Protein AF-A0A349YQ01-F1 (afdb_monomer_lite)

Secondary structure (DSSP, 8-state):
---EEEEEEEE--S-SEEE--EEEEEEEEEEE--SSTT-EEEEEEEEEEEGGG--PPTT--EEEEEEEEPPSS--EEEEEEEE--SS---SS---EEEEEEEEEPPSS-----EEEEE----TT--S------EEEEESGGGBGGG-SSPPTT-EEEESSTT--EEEEE-TTS-EEEE--EE-------------TT-EEEEEEEE--SSS---EEEEEEPPPHHHHH-EEEEEETTEEEEEEES----GGG-EEEEEEEP-GGGGSSSSSEEEEEEE--TT-EEEETTEEEE--TTSEEEEEEEEES-EEE---TT-TTTS--EEEEEEEE--

Structure (mmCIF, N/CA/C/O backbone):
data_AF-A0A349YQ01-F1
#
_entry.id   AF-A0A349YQ01-F1
#
loop_
_atom_site.group_PDB
_atom_site.id
_atom_site.type_symbol
_atom_site.label_atom_id
_atom_site.label_alt_id
_atom_site.label_comp_id
_atom_site.label_asym_id
_atom_site.label_entity_id
_atom_site.label_seq_id
_atom_site.pdbx_PDB_ins_code
_atom_site.Cartn_x
_atom_site.Cartn_y
_atom_site.Cartn_z
_atom_site.occupancy
_atom_site.B_iso_or_equiv
_atom_site.auth_seq_id
_atom_site.auth_comp_id
_atom_site.auth_asym_id
_atom_site.auth_atom_id
_atom_site.pdbx_PDB_model_num
ATOM 1 N N . MET A 1 1 ? -14.474 16.313 38.467 1.00 55.75 1 MET A N 1
ATOM 2 C CA . MET A 1 1 ? -15.515 15.547 37.752 1.00 55.75 1 MET A CA 1
ATOM 3 C C . MET A 1 1 ? -15.029 14.111 37.696 1.00 55.75 1 MET A C 1
ATOM 5 O O . MET A 1 1 ? -13.831 13.928 37.514 1.00 55.75 1 MET A O 1
ATOM 9 N N . ALA A 1 2 ? -15.877 13.128 37.995 1.00 54.22 2 ALA A N 1
ATOM 10 C CA . ALA A 1 2 ? -15.471 11.726 37.945 1.00 54.22 2 ALA A CA 1
ATOM 11 C C . ALA A 1 2 ? -15.531 11.262 36.486 1.00 54.22 2 ALA A C 1
ATOM 13 O O . ALA A 1 2 ? -16.573 11.381 35.856 1.00 54.22 2 ALA A O 1
ATOM 14 N N . THR A 1 3 ? -14.422 10.777 35.939 1.00 68.44 3 THR A N 1
ATOM 15 C CA . THR A 1 3 ? -14.406 10.100 34.641 1.00 68.44 3 THR A CA 1
ATOM 16 C C . THR A 1 3 ? -14.857 8.659 34.844 1.00 68.44 3 THR A C 1
ATOM 18 O O . THR A 1 3 ? -14.302 7.941 35.679 1.00 68.44 3 THR A O 1
ATOM 21 N N . SER A 1 4 ? -15.884 8.231 34.107 1.00 81.12 4 SER A N 1
ATOM 22 C CA . SER A 1 4 ? -16.318 6.833 34.094 1.00 81.12 4 SER A CA 1
ATOM 23 C C . SER A 1 4 ? -15.910 6.170 32.779 1.00 81.12 4 SER A C 1
ATOM 25 O O . SER A 1 4 ? -16.111 6.727 31.699 1.00 81.12 4 SER A O 1
ATOM 27 N N . HIS A 1 5 ? -15.321 4.976 32.868 1.00 84.31 5 HIS A N 1
ATOM 28 C CA . HIS A 1 5 ? -15.009 4.159 31.697 1.00 84.31 5 HIS A CA 1
ATOM 29 C C . HIS A 1 5 ? -16.201 3.261 31.374 1.00 84.31 5 HIS A C 1
ATOM 31 O O . HIS A 1 5 ? -16.735 2.572 32.249 1.00 84.31 5 HIS A O 1
ATOM 37 N N . GLN A 1 6 ? -16.626 3.272 30.115 1.00 89.50 6 GLN A N 1
ATOM 38 C CA . GLN A 1 6 ? -17.699 2.421 29.617 1.00 89.50 6 GLN A CA 1
ATOM 39 C C . GLN A 1 6 ? -17.173 1.460 28.558 1.00 89.50 6 GLN A C 1
ATOM 41 O O . GLN A 1 6 ? -16.287 1.801 27.781 1.00 89.50 6 GLN A O 1
ATOM 46 N N . ILE A 1 7 ? -17.768 0.268 28.514 1.00 91.38 7 ILE A N 1
ATOM 47 C CA . ILE A 1 7 ? -17.457 -0.758 27.519 1.00 91.38 7 ILE A CA 1
ATOM 48 C C . ILE A 1 7 ? -18.544 -0.754 26.441 1.00 91.38 7 ILE A C 1
ATOM 50 O O . ILE A 1 7 ? -19.747 -0.681 26.724 1.00 91.38 7 ILE A O 1
ATOM 54 N N . GLY A 1 8 ? -18.118 -0.849 25.189 1.00 91.50 8 GLY A N 1
ATOM 55 C CA . GLY A 1 8 ? -18.962 -1.076 24.031 1.00 91.50 8 GLY A CA 1
ATOM 56 C C . GLY A 1 8 ? -18.481 -2.269 23.213 1.00 91.50 8 GLY A C 1
ATOM 57 O O . GLY A 1 8 ? -17.371 -2.765 23.385 1.00 91.50 8 GLY A O 1
ATOM 58 N N . GLN A 1 9 ? -19.348 -2.725 22.311 1.00 92.88 9 GLN A N 1
ATOM 59 C CA . GLN A 1 9 ? -19.011 -3.749 21.335 1.00 92.88 9 GLN A CA 1
ATOM 60 C C . GLN A 1 9 ? -19.542 -3.334 19.965 1.00 92.88 9 GLN A C 1
ATOM 62 O O . GLN A 1 9 ? -20.721 -3.001 19.819 1.00 92.88 9 GLN A O 1
ATOM 67 N N . TYR A 1 10 ? -18.679 -3.395 18.958 1.00 90.75 10 TYR A N 1
ATOM 68 C CA . TYR A 1 10 ? -19.032 -3.288 17.551 1.00 90.75 10 TYR A CA 1
ATOM 69 C C . TYR A 1 10 ? -18.960 -4.674 16.911 1.00 90.75 10 TYR A C 1
ATOM 71 O O . TYR A 1 10 ? -18.005 -5.424 17.112 1.00 90.75 10 TYR A O 1
ATOM 79 N N . ARG A 1 11 ? -19.974 -5.024 16.120 1.00 88.38 11 ARG A N 1
ATOM 80 C CA . ARG A 1 11 ? -19.995 -6.263 15.334 1.00 88.38 11 ARG A CA 1
ATOM 81 C C . ARG A 1 11 ? -20.092 -5.903 13.868 1.00 88.38 11 ARG A C 1
ATOM 83 O O . ARG A 1 11 ? -20.982 -5.131 13.507 1.00 88.38 11 ARG A O 1
ATOM 90 N N . PHE A 1 12 ? -19.225 -6.490 13.048 1.00 85.38 12 PHE A N 1
ATOM 91 C CA . PHE A 1 12 ? -19.275 -6.314 11.604 1.00 85.38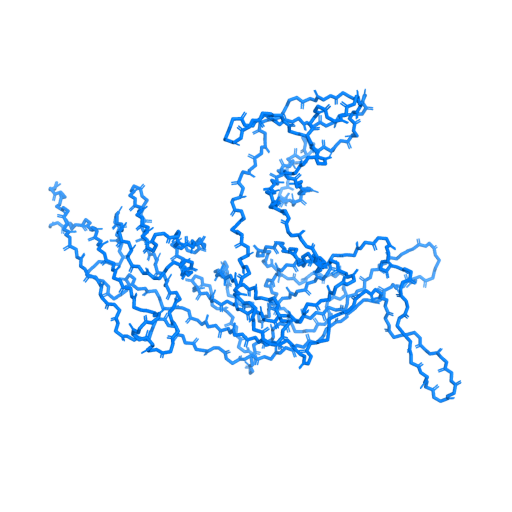 12 PHE A CA 1
ATOM 92 C C . PHE A 1 12 ? -20.666 -6.654 11.057 1.00 85.38 12 PHE A C 1
ATOM 94 O O . PHE A 1 12 ? -21.265 -7.672 11.414 1.00 85.38 12 PHE A O 1
ATOM 101 N N . ARG A 1 13 ? -21.183 -5.782 10.188 1.00 74.50 13 ARG A N 1
ATOM 102 C CA . ARG A 1 13 ? -22.447 -5.997 9.476 1.00 74.50 13 ARG A CA 1
ATOM 103 C C . ARG A 1 13 ? -22.223 -5.914 7.974 1.00 74.50 13 ARG A C 1
ATOM 105 O O . ARG A 1 13 ? -22.425 -6.916 7.308 1.00 74.50 13 ARG A O 1
ATOM 112 N N . ASN A 1 14 ? -21.803 -4.765 7.456 1.00 74.75 14 ASN A N 1
ATOM 113 C CA . ASN A 1 14 ? -21.411 -4.536 6.063 1.00 74.75 14 ASN A CA 1
ATOM 114 C C . ASN A 1 14 ? -20.810 -3.124 5.917 1.00 74.75 14 ASN A C 1
ATOM 116 O O . ASN A 1 14 ? -20.875 -2.321 6.846 1.00 74.75 14 ASN A O 1
ATOM 120 N N . GLY A 1 15 ? -20.241 -2.817 4.746 1.00 77.12 15 GLY A N 1
ATOM 121 C CA . GLY A 1 15 ? -19.886 -1.440 4.378 1.00 77.12 15 GLY A CA 1
ATOM 122 C C . GLY A 1 15 ? -18.659 -0.864 5.088 1.00 77.12 15 GLY A C 1
ATOM 123 O O . GLY A 1 15 ? -18.600 0.340 5.296 1.00 77.12 15 GLY A O 1
ATOM 124 N N . CYS A 1 16 ? -17.683 -1.696 5.463 1.00 83.62 16 CYS A N 1
ATOM 125 C CA . CYS A 1 16 ? -16.413 -1.226 6.033 1.00 83.62 16 CYS A CA 1
ATOM 126 C C . CYS A 1 16 ? -15.414 -0.737 4.969 1.00 83.62 16 CYS A C 1
ATOM 128 O O . CYS A 1 16 ? -14.428 -0.086 5.306 1.00 83.62 16 CYS A O 1
ATOM 130 N N . ALA A 1 17 ? -15.672 -1.032 3.693 1.00 89.06 17 ALA A N 1
ATOM 131 C CA . ALA A 1 17 ? -14.858 -0.629 2.559 1.00 89.06 17 ALA A CA 1
ATOM 132 C C . ALA A 1 17 ? -15.753 -0.303 1.356 1.00 89.06 17 ALA A C 1
ATOM 134 O O . ALA A 1 17 ? -16.798 -0.928 1.158 1.00 89.06 17 ALA A O 1
ATOM 135 N N . LYS A 1 18 ? -15.334 0.674 0.556 1.00 90.69 18 LYS A N 1
ATOM 136 C CA . LYS A 1 18 ? -15.983 1.076 -0.690 1.00 90.69 18 LYS A CA 1
ATOM 137 C C . LYS A 1 18 ? -14.960 1.050 -1.814 1.00 90.69 18 LYS A C 1
ATOM 139 O O . LYS A 1 18 ? -13.918 1.689 -1.697 1.00 90.69 18 LYS A O 1
ATOM 144 N N . ASP A 1 19 ? -15.271 0.362 -2.906 1.00 91.75 19 ASP A N 1
ATOM 145 C CA . ASP A 1 19 ? -14.383 0.327 -4.064 1.00 91.75 19 ASP A CA 1
ATOM 146 C C . ASP A 1 19 ? -14.180 1.720 -4.661 1.00 91.75 19 ASP A C 1
ATOM 148 O O . ASP A 1 19 ? -15.109 2.523 -4.813 1.00 91.75 19 ASP A O 1
ATOM 152 N N . VAL A 1 20 ? -12.928 1.994 -5.006 1.00 94.00 20 VAL A N 1
ATOM 153 C CA . VAL A 1 20 ? -12.498 3.225 -5.653 1.00 94.00 20 VAL A CA 1
ATOM 154 C C . VAL A 1 20 ? -12.221 2.905 -7.111 1.00 94.00 20 VAL A C 1
ATOM 156 O O . VAL A 1 20 ? -11.373 2.071 -7.424 1.00 94.00 20 VAL A O 1
ATOM 159 N N . ASN A 1 21 ? -12.912 3.590 -8.020 1.00 94.88 21 ASN A N 1
ATOM 160 C CA . ASN A 1 21 ? -12.679 3.427 -9.452 1.00 94.88 21 ASN A CA 1
ATOM 161 C C . ASN A 1 21 ? -11.277 3.917 -9.822 1.00 94.88 21 ASN A C 1
ATOM 163 O O . ASN A 1 21 ? -10.923 5.076 -9.584 1.00 94.88 21 ASN A O 1
ATOM 167 N N . HIS A 1 22 ? -10.498 3.037 -10.439 1.00 94.81 22 HIS A N 1
ATOM 168 C CA . HIS A 1 22 ? -9.111 3.297 -10.788 1.00 94.81 22 HIS A CA 1
ATOM 169 C C . HIS A 1 22 ? -8.707 2.561 -12.067 1.00 94.81 22 HIS A C 1
ATOM 171 O O . HIS A 1 22 ? -9.431 1.704 -12.570 1.00 94.81 22 HIS A O 1
ATOM 177 N N . SER A 1 23 ? -7.540 2.916 -12.594 1.00 94.00 23 SER A N 1
ATOM 178 C CA . SER A 1 23 ? -6.901 2.236 -13.720 1.00 94.00 23 SER A CA 1
ATOM 179 C C . SER A 1 23 ? -5.407 2.092 -13.469 1.00 94.00 23 SER A C 1
ATOM 181 O O . SER A 1 23 ? -4.796 2.942 -12.820 1.00 94.00 23 SER A O 1
ATOM 183 N N . LEU A 1 24 ? -4.820 1.016 -13.984 1.00 93.31 24 LEU A N 1
ATOM 184 C CA . LEU A 1 24 ? -3.378 0.822 -13.985 1.00 93.31 24 LEU A CA 1
ATOM 185 C C . LEU A 1 24 ? -2.806 1.416 -15.273 1.00 93.31 24 LEU A C 1
ATOM 187 O O . LEU A 1 24 ? -3.307 1.137 -16.361 1.00 93.31 24 LEU A O 1
ATOM 191 N N . THR A 1 25 ? -1.781 2.256 -15.159 1.00 91.31 25 THR A N 1
ATOM 192 C CA . THR A 1 25 ? -1.143 2.896 -16.318 1.00 91.31 25 THR A CA 1
ATOM 193 C C . THR A 1 25 ? 0.368 2.852 -16.189 1.00 91.31 25 THR A C 1
ATOM 195 O O . THR A 1 25 ? 0.903 2.963 -15.085 1.00 91.31 25 THR A O 1
ATOM 198 N N . GLU A 1 26 ? 1.053 2.726 -17.319 1.00 89.06 26 GLU A N 1
ATOM 199 C CA . GLU A 1 26 ? 2.497 2.918 -17.385 1.00 89.06 26 GLU A CA 1
ATOM 200 C C . GLU A 1 26 ? 2.841 4.408 -17.428 1.00 89.06 26 GLU A C 1
ATOM 202 O O . GLU A 1 26 ? 2.080 5.254 -17.915 1.00 89.06 26 GLU A O 1
ATOM 207 N N . TYR A 1 27 ? 4.020 4.740 -16.923 1.00 86.38 27 TYR A N 1
ATOM 208 C CA . TYR A 1 27 ? 4.642 6.033 -17.142 1.00 86.38 27 TYR A CA 1
ATOM 209 C C . TYR A 1 27 ? 6.149 5.859 -17.292 1.00 86.38 27 TYR A C 1
ATOM 211 O O . TYR A 1 27 ? 6.719 4.851 -16.878 1.00 86.38 27 TYR A O 1
ATOM 219 N N . LYS A 1 28 ? 6.790 6.847 -17.915 1.00 84.00 28 LYS A N 1
ATOM 220 C CA . LYS A 1 28 ? 8.237 6.846 -18.072 1.00 84.00 28 LYS A CA 1
ATOM 221 C C . LYS A 1 28 ? 8.879 7.695 -16.984 1.00 84.00 28 LYS A C 1
ATOM 223 O O . LYS A 1 28 ? 8.412 8.805 -16.718 1.00 84.00 28 LYS A O 1
ATOM 228 N N . SER A 1 29 ? 9.936 7.172 -16.380 1.00 76.88 29 SER A N 1
ATOM 229 C CA . SER A 1 29 ? 10.858 7.917 -15.530 1.00 76.88 29 SER A CA 1
ATOM 230 C C . SER A 1 29 ? 12.168 8.130 -16.284 1.00 76.88 29 SER A C 1
ATOM 232 O O . SER A 1 29 ? 12.607 7.266 -17.038 1.00 76.88 29 SER A O 1
ATOM 234 N N . GLU A 1 30 ? 12.774 9.302 -16.127 1.00 75.56 30 GLU A N 1
ATOM 235 C CA . GLU A 1 30 ? 14.038 9.642 -16.782 1.00 75.56 30 GLU A CA 1
ATOM 236 C C . GLU A 1 30 ? 15.134 9.795 -15.731 1.00 75.56 30 GLU A C 1
ATOM 238 O O . GLU A 1 30 ? 14.929 10.458 -14.711 1.00 75.56 30 GLU A O 1
ATOM 243 N N . VAL A 1 31 ? 16.294 9.200 -15.997 1.00 67.12 31 VAL A N 1
ATOM 244 C CA . VAL A 1 31 ? 17.518 9.393 -15.218 1.00 67.12 31 VAL A CA 1
ATOM 245 C C . VAL A 1 31 ? 18.540 10.081 -16.109 1.00 67.12 31 VAL A C 1
ATOM 247 O O . VAL A 1 31 ? 18.806 9.628 -17.224 1.00 67.12 31 VAL A O 1
ATOM 250 N N . ASP A 1 32 ? 19.083 11.187 -15.613 1.00 65.00 32 ASP A N 1
ATOM 251 C CA . ASP A 1 32 ? 20.197 11.882 -16.247 1.00 65.00 32 ASP A CA 1
ATOM 252 C C . ASP A 1 32 ? 21.492 11.112 -15.965 1.00 65.00 32 ASP A C 1
ATOM 254 O O . ASP A 1 32 ? 21.760 10.737 -14.820 1.00 65.00 32 ASP A O 1
ATOM 258 N N . ILE A 1 33 ? 22.257 10.834 -17.015 1.00 60.94 33 ILE A N 1
ATOM 259 C CA . ILE A 1 33 ? 23.473 10.015 -16.960 1.00 60.94 33 ILE A CA 1
ATOM 260 C C . ILE A 1 33 ? 24.721 10.787 -17.407 1.00 60.94 33 ILE A C 1
ATOM 262 O O . ILE A 1 33 ? 25.687 10.133 -17.778 1.00 60.94 33 ILE A O 1
ATOM 266 N N . GLY A 1 34 ? 24.683 12.131 -17.404 1.00 53.00 34 GLY A N 1
ATOM 267 C CA . GLY A 1 34 ? 25.701 13.062 -17.939 1.00 53.00 34 GLY A CA 1
ATOM 268 C C . GLY A 1 34 ? 27.142 12.530 -18.086 1.00 53.00 34 GLY A C 1
ATOM 269 O O . GLY A 1 34 ? 27.670 11.876 -17.194 1.00 53.00 34 GLY A O 1
ATOM 270 N N . GLU A 1 35 ? 27.816 12.774 -19.216 1.00 46.28 35 GLU A N 1
ATOM 271 C CA . GLU A 1 35 ? 28.692 13.958 -19.363 1.00 46.28 35 GLU A CA 1
ATOM 272 C C . GLU A 1 35 ? 28.698 14.642 -20.753 1.00 46.28 35 GLU A C 1
ATOM 274 O O . GLU A 1 35 ? 29.307 15.697 -20.873 1.00 46.28 35 GLU A O 1
ATOM 279 N N . ASP A 1 36 ? 27.987 14.154 -21.774 1.00 46.84 36 ASP A N 1
ATOM 280 C CA . ASP A 1 36 ? 27.854 14.858 -23.064 1.00 46.84 36 ASP A CA 1
ATOM 281 C C . ASP A 1 36 ? 26.401 14.789 -23.582 1.00 46.84 36 ASP A C 1
ATOM 283 O O . ASP A 1 36 ? 25.777 13.728 -23.625 1.00 46.84 36 ASP A O 1
ATOM 287 N N . ASP A 1 37 ? 25.863 15.947 -23.972 1.00 47.31 37 ASP A N 1
ATOM 288 C CA . ASP A 1 37 ? 24.644 16.126 -24.784 1.00 47.31 37 ASP A CA 1
ATOM 289 C C . ASP A 1 37 ? 23.271 15.740 -24.182 1.00 47.31 37 ASP A C 1
ATOM 291 O O . ASP A 1 37 ? 22.337 15.379 -24.898 1.00 47.31 37 ASP A O 1
ATOM 295 N N . GLY A 1 38 ? 23.090 15.863 -22.860 1.00 54.06 38 GLY A N 1
ATOM 296 C CA . GLY A 1 38 ? 21.760 15.719 -22.241 1.00 54.06 38 GLY A CA 1
ATOM 297 C C . GLY A 1 38 ? 21.142 14.328 -22.423 1.00 54.06 38 GLY A C 1
ATOM 298 O O . GLY A 1 38 ? 19.916 14.190 -22.456 1.00 54.06 38 GLY A O 1
ATOM 299 N N . ALA A 1 39 ? 21.988 13.304 -22.573 1.00 58.75 39 ALA A N 1
ATOM 300 C CA . ALA A 1 39 ? 21.568 11.921 -22.700 1.00 58.75 39 ALA A CA 1
ATOM 301 C C . ALA A 1 39 ? 20.801 11.484 -21.444 1.00 58.75 39 ALA A C 1
ATOM 303 O O . ALA A 1 39 ? 21.322 11.487 -20.329 1.00 58.75 39 ALA A O 1
ATOM 304 N N . LYS A 1 40 ? 19.544 11.087 -21.642 1.00 68.50 40 LYS A N 1
ATOM 305 C CA . LYS A 1 40 ? 18.683 10.554 -20.590 1.00 68.50 40 LYS A CA 1
ATOM 306 C C . LYS A 1 40 ? 18.412 9.086 -20.841 1.00 68.50 40 LYS A C 1
ATOM 308 O O . LYS A 1 40 ? 18.141 8.678 -21.970 1.00 68.50 40 LYS A O 1
ATOM 313 N N . MET A 1 41 ? 18.421 8.305 -19.771 1.00 66.88 41 MET A N 1
ATOM 314 C CA . MET A 1 41 ? 17.906 6.945 -19.802 1.00 66.88 41 MET A CA 1
ATOM 315 C C . MET A 1 41 ? 16.463 6.943 -19.335 1.00 66.88 41 MET A C 1
ATOM 317 O O . MET A 1 41 ? 16.143 7.393 -18.235 1.00 66.88 41 MET A O 1
ATOM 321 N N . THR A 1 42 ? 15.593 6.438 -20.197 1.00 79.19 42 THR A N 1
ATOM 322 C CA . THR A 1 42 ? 14.166 6.328 -19.930 1.00 79.19 42 THR A CA 1
ATOM 323 C C . THR A 1 42 ? 13.848 4.926 -19.429 1.00 79.19 42 THR A C 1
ATOM 325 O O . THR A 1 42 ? 14.192 3.943 -20.081 1.00 79.19 42 THR A O 1
ATOM 328 N N . PHE A 1 43 ? 13.156 4.827 -18.302 1.00 78.38 43 PHE A N 1
ATOM 329 C CA . PHE A 1 43 ? 12.674 3.578 -17.724 1.00 78.38 43 PHE A CA 1
ATOM 330 C C . PHE A 1 43 ? 11.149 3.571 -17.666 1.00 78.38 43 PHE A C 1
ATOM 332 O O . PHE A 1 43 ? 10.520 4.629 -17.628 1.00 78.38 43 PHE A O 1
ATOM 339 N N . THR A 1 44 ? 10.549 2.382 -17.628 1.00 82.62 44 THR A N 1
ATOM 340 C CA . THR A 1 44 ? 9.096 2.227 -17.469 1.00 82.62 44 THR A CA 1
ATOM 341 C C . THR A 1 44 ? 8.742 1.818 -16.048 1.00 82.62 44 THR A C 1
ATOM 343 O O . THR A 1 44 ? 9.268 0.844 -15.507 1.00 82.62 44 THR A O 1
ATOM 346 N N . ASP A 1 45 ? 7.821 2.573 -15.467 1.00 87.38 45 ASP A N 1
ATOM 347 C CA . ASP A 1 45 ? 7.194 2.347 -14.172 1.00 87.38 45 ASP A CA 1
ATOM 348 C C . ASP A 1 45 ? 5.676 2.302 -14.346 1.00 87.38 45 ASP A C 1
ATOM 350 O O . ASP A 1 45 ? 5.146 2.549 -15.434 1.00 87.38 45 ASP A O 1
ATOM 354 N N . PHE A 1 46 ? 4.949 2.001 -13.274 1.00 89.69 46 PHE A N 1
ATOM 355 C CA . PHE A 1 46 ? 3.494 1.959 -13.323 1.00 89.69 46 PHE A CA 1
ATOM 356 C C . PHE A 1 46 ? 2.858 2.677 -12.143 1.00 89.69 46 PHE A C 1
ATOM 358 O O . PHE A 1 46 ? 3.472 2.928 -11.107 1.00 89.69 46 PHE A O 1
ATOM 365 N N . ARG A 1 47 ? 1.595 3.044 -12.316 1.00 92.88 47 ARG A N 1
ATOM 366 C CA . ARG A 1 47 ? 0.824 3.777 -11.318 1.00 92.88 47 ARG A CA 1
ATOM 367 C C . ARG A 1 47 ? -0.642 3.399 -11.366 1.00 92.88 47 ARG A C 1
ATOM 369 O O . ARG A 1 47 ? -1.186 3.113 -12.434 1.00 92.88 47 ARG A O 1
ATOM 376 N N . ILE A 1 48 ? -1.282 3.470 -10.209 1.00 94.19 48 ILE A N 1
ATOM 377 C CA . ILE A 1 48 ? -2.735 3.436 -10.091 1.00 94.19 48 ILE A CA 1
ATOM 378 C C . ILE A 1 48 ? -3.244 4.872 -10.211 1.00 94.19 48 ILE A C 1
ATOM 380 O O . ILE A 1 48 ? -2.926 5.713 -9.372 1.00 94.19 48 ILE A O 1
ATOM 384 N N . MET A 1 49 ? -4.037 5.139 -11.244 1.00 93.12 49 MET A N 1
ATOM 385 C CA . MET A 1 49 ? -4.697 6.418 -11.496 1.00 93.12 49 MET A CA 1
ATOM 386 C C . MET A 1 49 ? -6.143 6.363 -11.022 1.00 93.12 49 MET A C 1
ATOM 388 O O . MET A 1 49 ? -6.892 5.478 -11.444 1.00 93.12 49 MET A O 1
ATOM 392 N N . LEU A 1 50 ? -6.562 7.332 -10.210 1.00 93.50 50 LEU A N 1
ATOM 393 C CA . LEU A 1 50 ? -7.974 7.496 -9.881 1.00 93.50 50 LEU A CA 1
ATOM 394 C C . LEU A 1 50 ? -8.774 7.932 -11.118 1.00 93.50 50 LEU A C 1
ATOM 396 O O . LEU A 1 50 ? -8.340 8.790 -11.892 1.00 93.50 50 LEU A O 1
ATOM 400 N N . ALA A 1 51 ? -9.956 7.345 -11.309 1.00 91.12 51 ALA A N 1
ATOM 401 C CA . ALA A 1 51 ? -10.826 7.687 -12.430 1.00 91.12 51 ALA A CA 1
ATOM 402 C C . ALA A 1 51 ? -11.408 9.107 -12.291 1.00 91.12 51 ALA A C 1
ATOM 404 O O . ALA A 1 51 ? -11.559 9.632 -11.189 1.00 91.12 51 ALA A O 1
ATOM 405 N N . ASN A 1 52 ? -11.790 9.717 -13.418 1.00 88.00 52 ASN A N 1
ATOM 406 C CA . ASN A 1 52 ? -12.534 10.985 -13.467 1.00 88.00 52 ASN A CA 1
ATOM 407 C C . ASN A 1 52 ? -11.886 12.145 -12.686 1.00 88.00 52 ASN A C 1
ATOM 409 O O . ASN A 1 52 ? -12.590 12.973 -12.112 1.00 88.00 52 ASN A O 1
ATOM 413 N N . ASN A 1 53 ? -10.550 12.208 -12.647 1.00 80.62 53 ASN A N 1
ATOM 414 C CA . ASN A 1 53 ? -9.791 13.219 -11.897 1.00 80.62 53 ASN A CA 1
ATOM 415 C C . ASN A 1 53 ? -10.096 13.248 -10.387 1.00 80.62 53 ASN A C 1
ATOM 417 O O . ASN A 1 53 ? -9.875 14.277 -9.739 1.00 80.62 53 ASN A O 1
ATOM 421 N N . ALA A 1 54 ? -10.596 12.140 -9.831 1.00 92.19 54 ALA A N 1
ATOM 422 C CA . ALA A 1 54 ? -10.810 12.010 -8.399 1.00 92.19 54 ALA A CA 1
ATOM 423 C C . ALA A 1 54 ? -9.488 12.140 -7.627 1.00 92.19 54 ALA A C 1
ATOM 425 O O . ALA A 1 54 ? -8.394 11.971 -8.172 1.00 92.19 54 ALA A O 1
ATOM 426 N N . GLN A 1 55 ? -9.611 12.487 -6.349 1.00 93.75 55 GLN A N 1
ATOM 427 C CA . GLN A 1 55 ? -8.492 12.725 -5.447 1.00 93.75 55 GLN A CA 1
ATOM 428 C C . GLN A 1 55 ? -8.680 11.895 -4.186 1.00 93.75 55 GLN A C 1
ATOM 430 O O . GLN A 1 55 ? -9.805 11.721 -3.712 1.00 93.75 55 GLN A O 1
ATOM 435 N N . PHE A 1 56 ? -7.571 11.412 -3.640 1.00 94.44 56 PHE A N 1
ATOM 436 C CA . PHE A 1 56 ? -7.544 10.908 -2.283 1.00 94.44 56 PHE A CA 1
ATOM 437 C C . PHE A 1 56 ? -7.793 12.067 -1.318 1.00 94.44 56 PHE A C 1
ATOM 439 O O . PHE A 1 56 ? -7.240 13.158 -1.481 1.00 94.44 56 PHE A O 1
ATOM 446 N N . LYS A 1 57 ? -8.639 11.802 -0.328 1.00 94.38 57 LYS A N 1
ATOM 447 C CA . LYS A 1 57 ? -8.957 12.730 0.757 1.00 94.38 57 LYS A CA 1
ATOM 448 C C . LYS A 1 57 ? -7.952 12.584 1.892 1.00 94.38 57 LYS A C 1
ATOM 450 O O . LYS A 1 57 ? -7.617 11.452 2.256 1.00 94.38 57 LYS A O 1
ATOM 455 N N . ALA A 1 58 ? -7.543 13.705 2.469 1.00 89.31 58 ALA A N 1
ATOM 456 C CA . ALA A 1 58 ? -6.799 13.743 3.716 1.00 89.31 58 ALA A CA 1
ATOM 457 C C . ALA A 1 58 ? -7.537 12.967 4.816 1.00 89.31 58 ALA A C 1
ATOM 459 O O . ALA A 1 58 ? -8.768 12.861 4.812 1.00 89.31 58 ALA A O 1
ATOM 460 N N . ASP A 1 59 ? -6.766 12.392 5.737 1.00 84.50 59 ASP A N 1
ATOM 461 C CA . ASP A 1 59 ? -7.262 11.719 6.944 1.00 84.50 59 ASP A CA 1
ATOM 462 C C . ASP A 1 59 ? -8.231 10.547 6.713 1.00 84.50 59 ASP A C 1
ATOM 464 O O . ASP A 1 59 ? -8.871 10.048 7.639 1.00 84.50 59 ASP A O 1
ATOM 468 N N . THR A 1 60 ? -8.309 10.064 5.474 1.00 93.56 60 THR A N 1
ATOM 469 C CA . THR A 1 60 ? -9.115 8.909 5.083 1.00 93.56 60 THR A CA 1
ATOM 470 C C . THR A 1 60 ? -8.199 7.720 4.826 1.00 93.56 60 THR A C 1
ATOM 472 O O . THR A 1 60 ? -7.200 7.845 4.118 1.00 93.56 60 THR A O 1
ATOM 475 N N . ASP A 1 61 ? -8.534 6.561 5.386 1.00 95.06 61 ASP A N 1
ATOM 476 C CA . ASP A 1 61 ? -7.762 5.341 5.159 1.00 95.06 61 ASP A CA 1
ATOM 477 C C . ASP A 1 61 ? -8.155 4.690 3.835 1.00 95.06 61 ASP A C 1
ATOM 479 O O . ASP A 1 61 ? -9.335 4.540 3.517 1.00 95.06 61 ASP A O 1
ATOM 483 N N . TYR A 1 62 ? -7.155 4.247 3.083 1.00 95.25 62 TYR A N 1
ATOM 484 C CA . TYR A 1 62 ? -7.341 3.504 1.845 1.00 95.25 62 TYR A CA 1
ATOM 485 C C . TYR A 1 62 ? -6.598 2.182 1.916 1.00 95.25 62 TYR A C 1
ATOM 487 O O . TYR A 1 62 ? -5.461 2.117 2.379 1.00 95.25 62 TYR A O 1
ATOM 495 N N . TYR A 1 63 ? -7.228 1.132 1.406 1.00 93.38 63 TYR A N 1
ATOM 496 C CA . TYR A 1 63 ? -6.617 -0.172 1.208 1.00 93.38 63 TYR A CA 1
ATOM 497 C C . TYR A 1 63 ? -6.245 -0.347 -0.257 1.00 93.38 63 TYR A C 1
ATOM 499 O O . TYR A 1 63 ? -7.092 -0.167 -1.130 1.00 93.38 63 TYR A O 1
ATOM 507 N N . CYS A 1 64 ? -5.003 -0.736 -0.521 1.00 92.25 64 CYS A N 1
ATOM 508 C CA . CYS A 1 64 ? -4.528 -1.070 -1.855 1.00 92.25 64 CYS A CA 1
ATOM 509 C C . CYS A 1 64 ? -3.973 -2.493 -1.865 1.00 92.25 64 CYS A C 1
ATOM 511 O O . CYS A 1 64 ? -3.162 -2.857 -1.013 1.00 92.25 64 CYS A O 1
ATOM 513 N N . GLU A 1 65 ? -4.402 -3.275 -2.849 1.00 89.00 65 GLU A N 1
ATOM 514 C CA . GLU A 1 65 ? -3.905 -4.610 -3.147 1.00 89.00 65 GLU A CA 1
ATOM 515 C C . GLU A 1 65 ? -3.481 -4.692 -4.616 1.00 89.00 65 GLU A C 1
ATOM 517 O O . GLU A 1 65 ? -4.203 -4.262 -5.516 1.00 89.00 65 GLU A O 1
ATOM 522 N N . LEU A 1 66 ? -2.307 -5.273 -4.845 1.00 85.94 66 LEU A N 1
ATOM 523 C CA . LEU A 1 66 ? -1.762 -5.625 -6.146 1.00 85.94 66 LEU A CA 1
ATOM 524 C C . LEU A 1 66 ? -1.461 -7.121 -6.177 1.00 85.94 66 LEU A C 1
ATOM 526 O O . LEU A 1 66 ? -0.771 -7.636 -5.298 1.00 85.94 66 LEU A O 1
ATOM 530 N N . ASN A 1 67 ? -1.894 -7.800 -7.230 1.00 82.44 67 ASN A N 1
ATOM 531 C CA . ASN A 1 67 ? -1.510 -9.174 -7.522 1.00 82.44 67 ASN A CA 1
ATOM 532 C C . ASN A 1 67 ? -0.623 -9.171 -8.766 1.00 82.44 67 ASN A C 1
ATOM 534 O O . ASN A 1 67 ? -1.107 -9.059 -9.892 1.00 82.44 67 ASN A O 1
ATOM 538 N N . ILE A 1 68 ? 0.691 -9.252 -8.552 1.00 77.81 68 ILE A N 1
ATOM 539 C CA . ILE A 1 68 ? 1.706 -9.135 -9.605 1.00 77.81 68 ILE A CA 1
ATOM 540 C C . ILE A 1 68 ? 2.185 -10.541 -9.992 1.00 77.81 68 ILE A C 1
ATOM 542 O O . ILE A 1 68 ? 2.550 -11.307 -9.100 1.00 77.81 68 ILE A O 1
ATOM 546 N N . PRO A 1 69 ? 2.218 -10.916 -11.284 1.00 67.81 69 PRO A N 1
ATOM 547 C CA . PRO A 1 69 ? 2.791 -12.190 -11.717 1.00 67.81 69 PRO A CA 1
ATOM 548 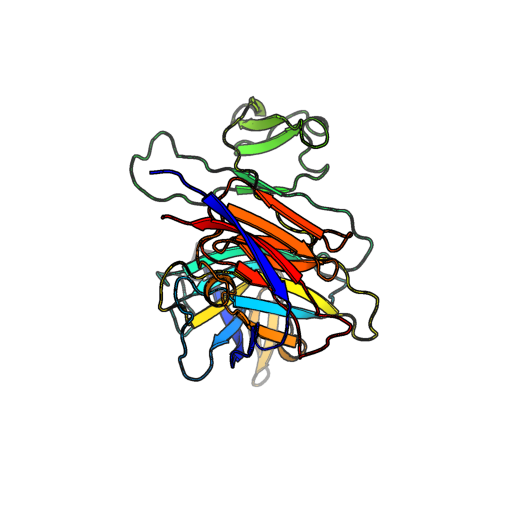C C . PRO A 1 69 ? 4.230 -12.369 -11.230 1.00 67.81 69 PRO A C 1
ATOM 550 O O . PRO A 1 69 ? 5.042 -11.450 -11.315 1.00 67.81 69 PRO A O 1
ATOM 553 N N . VAL A 1 70 ? 4.553 -13.562 -10.734 1.00 59.19 70 VAL A N 1
ATOM 554 C CA . VAL A 1 70 ? 5.900 -13.870 -10.249 1.00 59.19 70 VAL A CA 1
ATOM 555 C C . VAL A 1 70 ? 6.850 -14.019 -11.431 1.00 59.19 70 VAL A C 1
ATOM 557 O O . VAL A 1 70 ? 6.677 -14.912 -12.262 1.00 59.19 70 VAL A O 1
ATOM 560 N N . ASP A 1 71 ? 7.888 -13.185 -11.463 1.00 52.44 71 ASP A N 1
ATOM 561 C CA . ASP A 1 71 ? 9.070 -13.424 -12.283 1.00 52.44 71 ASP A CA 1
ATOM 562 C C . ASP A 1 71 ? 10.089 -14.246 -11.475 1.00 52.44 71 ASP A C 1
ATOM 564 O O . ASP A 1 71 ? 10.530 -13.867 -10.388 1.00 52.44 71 ASP A O 1
ATOM 568 N N . PHE A 1 72 ? 10.465 -15.409 -12.002 1.00 48.66 72 PHE A N 1
ATOM 569 C CA . PHE A 1 72 ? 11.455 -16.292 -11.383 1.00 48.66 72 PHE A CA 1
ATOM 570 C C . PHE A 1 72 ? 12.894 -15.855 -11.656 1.00 48.66 72 PHE A C 1
ATOM 572 O O . PHE A 1 72 ? 13.822 -16.471 -11.135 1.00 48.66 72 PHE A O 1
ATOM 579 N N . ASN A 1 73 ? 13.107 -14.822 -12.469 1.00 48.75 73 ASN A N 1
ATOM 580 C CA . ASN A 1 73 ? 14.435 -14.374 -12.873 1.00 48.75 73 ASN A CA 1
ATOM 581 C C . ASN A 1 73 ? 14.872 -13.090 -12.177 1.00 48.75 73 ASN A C 1
ATOM 583 O O . ASN A 1 73 ? 16.071 -12.894 -11.993 1.00 48.75 73 ASN A O 1
ATOM 587 N N . ASN A 1 74 ? 13.920 -12.267 -11.740 1.00 56.41 74 ASN A N 1
ATOM 588 C CA . ASN A 1 74 ? 14.184 -10.916 -11.270 1.00 56.41 74 ASN A CA 1
ATOM 589 C C . ASN A 1 74 ? 13.572 -10.660 -9.889 1.00 56.41 74 ASN A C 1
ATOM 591 O O . ASN A 1 74 ? 12.437 -11.040 -9.616 1.00 56.41 74 ASN A O 1
ATOM 595 N N . GLU A 1 75 ? 14.333 -9.985 -9.029 1.00 70.19 75 GLU A N 1
ATOM 596 C CA . GLU A 1 75 ? 13.819 -9.356 -7.811 1.00 70.19 75 GLU A CA 1
ATOM 597 C C . GLU A 1 75 ? 13.455 -7.902 -8.117 1.00 70.19 75 GLU A C 1
ATOM 599 O O . GLU A 1 75 ? 14.272 -7.175 -8.672 1.00 70.19 75 GLU A O 1
ATOM 604 N N . TYR A 1 76 ? 12.261 -7.457 -7.740 1.00 72.81 76 TYR A N 1
ATOM 605 C CA . TYR A 1 76 ? 11.835 -6.072 -7.929 1.00 72.81 76 TYR A CA 1
ATOM 606 C C . TYR A 1 76 ? 11.723 -5.378 -6.585 1.00 72.81 76 TYR A C 1
ATOM 608 O O . TYR A 1 76 ? 11.022 -5.866 -5.705 1.00 72.81 76 TYR A O 1
ATOM 616 N N . THR A 1 77 ? 12.340 -4.210 -6.434 1.00 81.56 77 THR A N 1
ATOM 617 C CA . THR A 1 77 ? 12.036 -3.324 -5.308 1.00 81.56 77 THR A CA 1
ATOM 618 C C . THR A 1 77 ? 11.283 -2.108 -5.815 1.00 81.56 77 THR A C 1
ATOM 620 O O . THR A 1 77 ? 11.727 -1.473 -6.762 1.00 81.56 77 THR A O 1
ATOM 623 N N . PHE A 1 78 ? 10.144 -1.799 -5.202 1.00 80.75 78 PHE A N 1
ATOM 624 C CA . PHE A 1 78 ? 9.321 -0.639 -5.513 1.00 80.75 78 PHE A CA 1
ATOM 625 C C . PHE A 1 78 ? 9.436 0.400 -4.418 1.00 80.75 78 PHE A C 1
ATOM 627 O O . PHE A 1 78 ? 9.233 0.101 -3.238 1.00 80.75 78 PHE A O 1
ATOM 634 N N . THR A 1 79 ? 9.640 1.636 -4.830 1.00 83.38 79 THR A N 1
ATOM 635 C CA . THR A 1 79 ? 9.343 2.819 -4.044 1.00 83.38 79 THR A CA 1
ATOM 636 C C . THR A 1 79 ? 7.918 3.269 -4.368 1.00 83.38 79 THR A C 1
ATOM 638 O O . THR A 1 79 ? 7.599 3.577 -5.516 1.00 83.38 79 THR A O 1
ATOM 641 N N . ILE A 1 80 ? 7.055 3.301 -3.350 1.00 85.38 80 ILE A N 1
ATOM 642 C CA . ILE A 1 80 ? 5.622 3.586 -3.483 1.00 85.38 80 ILE A CA 1
ATOM 643 C C . ILE A 1 80 ? 5.316 4.973 -2.926 1.00 85.38 80 ILE A C 1
ATOM 645 O O . ILE A 1 80 ? 5.676 5.282 -1.783 1.00 85.38 80 ILE A O 1
ATOM 649 N N . LYS A 1 81 ? 4.633 5.802 -3.719 1.00 86.88 81 LYS A N 1
ATOM 650 C CA . LYS A 1 81 ? 4.325 7.197 -3.373 1.00 86.88 81 LYS A CA 1
ATOM 651 C C . LYS A 1 81 ? 2.890 7.553 -3.751 1.00 86.88 81 LYS A C 1
ATOM 653 O O . LYS A 1 81 ? 2.342 7.003 -4.701 1.00 86.88 81 LYS A O 1
ATOM 658 N N . LEU A 1 82 ? 2.304 8.509 -3.037 1.00 86.75 82 LEU A N 1
ATOM 659 C CA . LEU A 1 82 ? 1.159 9.275 -3.529 1.00 86.75 82 LEU A CA 1
ATOM 660 C C . LEU A 1 82 ? 1.658 10.506 -4.264 1.00 86.75 82 LEU A C 1
ATOM 662 O O . LEU A 1 82 ? 2.564 11.173 -3.773 1.00 86.75 82 LEU A O 1
ATOM 666 N N . GLU A 1 83 ? 1.042 10.848 -5.390 1.00 87.38 83 GLU A N 1
ATOM 667 C CA . GLU A 1 83 ? 1.440 12.010 -6.193 1.00 87.38 83 GLU A CA 1
ATOM 668 C C . GLU A 1 83 ? 0.219 12.852 -6.588 1.00 87.38 83 GLU A C 1
ATOM 670 O O . GLU A 1 83 ? -0.857 12.320 -6.881 1.00 87.38 83 GLU A O 1
ATOM 675 N N . LYS A 1 84 ? 0.370 14.185 -6.567 1.00 83.50 84 LYS A N 1
ATOM 676 C CA . LYS A 1 84 ? -0.706 15.133 -6.928 1.00 83.50 84 LYS A CA 1
ATOM 677 C C . LYS A 1 84 ? -0.843 15.378 -8.439 1.00 83.50 84 LYS A C 1
ATOM 679 O O . LYS A 1 84 ? -1.908 15.783 -8.903 1.00 83.50 84 LYS A O 1
ATOM 684 N N . GLY A 1 85 ? 0.229 15.169 -9.205 1.00 71.50 85 GLY A N 1
ATOM 685 C CA . GLY A 1 85 ? 0.283 15.468 -10.640 1.00 71.50 85 GLY A CA 1
ATOM 686 C C . GLY A 1 85 ? -0.427 14.436 -11.522 1.00 71.50 85 GLY A C 1
ATOM 687 O O . GLY A 1 85 ? -0.582 13.281 -11.138 1.00 71.50 85 GLY A O 1
ATOM 688 N N . GLN A 1 86 ? -0.832 14.855 -12.725 1.00 56.59 86 GLN A N 1
ATOM 689 C CA . GLN A 1 86 ? -1.201 13.961 -13.827 1.00 56.59 86 GLN A CA 1
ATOM 690 C C . GLN A 1 86 ? -0.098 14.023 -14.883 1.00 56.59 86 GLN A C 1
ATOM 692 O O . GLN A 1 86 ? 0.131 15.081 -15.457 1.00 56.59 86 GLN A O 1
ATOM 697 N N . GLY A 1 87 ? 0.582 12.909 -15.148 1.00 52.59 87 GLY A N 1
ATOM 698 C CA . GLY A 1 87 ? 1.611 12.843 -16.196 1.00 52.59 87 GLY A CA 1
ATOM 699 C C . GLY A 1 87 ? 3.018 12.538 -15.687 1.00 52.59 87 GLY A C 1
ATOM 700 O O . GLY A 1 87 ? 3.244 12.457 -14.485 1.00 52.59 87 GLY A O 1
ATOM 701 N N . GLN A 1 88 ? 3.919 12.239 -16.623 1.00 44.47 88 GLN A N 1
ATOM 702 C CA . GLN A 1 88 ? 5.336 11.970 -16.372 1.00 44.47 88 GLN A CA 1
ATOM 703 C C . GLN A 1 88 ? 5.987 13.226 -15.790 1.00 44.47 88 GLN A C 1
ATOM 705 O O . GLN A 1 88 ? 6.129 14.222 -16.494 1.00 44.47 88 GLN A O 1
ATOM 710 N N . THR A 1 89 ? 6.386 13.209 -14.523 1.00 43.69 89 THR A N 1
ATOM 711 C CA . THR A 1 89 ? 7.244 14.267 -13.990 1.00 43.69 89 THR A CA 1
ATOM 712 C C . THR A 1 89 ? 8.695 13.869 -14.175 1.00 43.69 89 THR A C 1
ATOM 714 O O . THR A 1 89 ? 9.324 13.242 -13.328 1.00 43.69 89 THR A O 1
ATOM 717 N N . THR A 1 90 ? 9.219 14.266 -15.329 1.00 41.06 90 THR A N 1
ATOM 718 C CA . THR A 1 90 ? 10.639 14.525 -15.533 1.00 41.06 90 THR A CA 1
ATOM 719 C C . THR A 1 90 ? 11.140 15.449 -14.418 1.00 41.06 90 THR A C 1
ATOM 721 O O . THR A 1 90 ? 10.761 16.615 -14.370 1.00 41.06 90 THR A O 1
ATOM 724 N N . GLY A 1 91 ? 11.955 14.924 -13.505 1.00 43.22 91 GLY A N 1
ATOM 725 C CA . GLY A 1 91 ? 12.991 15.659 -12.768 1.00 43.22 91 GLY A CA 1
ATOM 726 C C . GLY A 1 91 ? 12.620 16.763 -11.763 1.00 43.22 91 GLY A C 1
ATOM 727 O O . GLY A 1 91 ? 13.462 17.063 -10.924 1.00 43.22 91 GLY A O 1
ATOM 728 N N . THR A 1 92 ? 11.428 17.367 -11.765 1.00 37.66 92 THR A N 1
ATOM 729 C CA . THR A 1 92 ? 11.169 18.555 -10.924 1.00 37.66 92 THR A CA 1
ATOM 730 C C . THR A 1 92 ? 9.726 18.648 -10.408 1.00 37.66 92 THR A C 1
ATOM 732 O O . THR A 1 92 ? 8.793 18.964 -11.136 1.00 37.66 92 THR A O 1
ATOM 735 N N . GLY A 1 93 ? 9.551 18.456 -9.094 1.00 50.19 93 GLY A N 1
ATOM 736 C CA . GLY A 1 93 ? 8.559 19.217 -8.321 1.00 50.19 93 GLY A CA 1
ATOM 737 C C . GLY A 1 93 ? 7.129 18.682 -8.161 1.00 50.19 93 GLY A C 1
ATOM 738 O O . GLY A 1 93 ? 6.269 19.457 -7.749 1.00 50.19 93 GLY A O 1
ATOM 739 N N . SER A 1 94 ? 6.820 17.406 -8.414 1.00 57.09 94 SER A N 1
ATOM 740 C CA . SER A 1 94 ? 5.518 16.869 -7.978 1.00 57.09 94 SER A CA 1
ATOM 741 C C . SER A 1 94 ? 5.495 16.698 -6.458 1.00 57.09 94 SER A C 1
ATOM 743 O O . SER A 1 94 ? 6.264 15.897 -5.926 1.00 57.09 94 SER A O 1
ATOM 745 N N . SER A 1 95 ? 4.600 17.401 -5.755 1.00 73.62 95 SER A N 1
ATOM 746 C CA . SER A 1 95 ? 4.309 17.113 -4.345 1.00 73.62 95 SER A CA 1
ATOM 747 C C . SER A 1 95 ? 3.929 15.641 -4.203 1.00 73.62 95 SER A C 1
ATOM 749 O O . SER A 1 95 ? 2.985 15.173 -4.854 1.00 73.62 95 SER A O 1
ATOM 751 N N . TYR A 1 96 ? 4.687 14.922 -3.378 1.00 83.50 96 TYR A N 1
ATOM 752 C CA . TYR A 1 96 ? 4.484 13.503 -3.142 1.00 83.50 96 TYR A CA 1
ATOM 753 C C . TYR A 1 96 ? 4.500 13.186 -1.649 1.00 83.50 96 TYR A C 1
ATOM 755 O O . TYR A 1 96 ? 5.172 13.852 -0.862 1.00 83.50 96 TYR A O 1
ATOM 763 N N . GLN A 1 97 ? 3.783 12.131 -1.277 1.00 82.69 97 GLN A N 1
ATOM 764 C CA . GLN A 1 97 ? 3.893 11.500 0.032 1.00 82.69 97 GLN A CA 1
ATOM 765 C C . GLN A 1 97 ? 4.513 10.123 -0.164 1.00 82.69 97 GLN A C 1
ATOM 767 O O . GLN A 1 97 ? 3.959 9.276 -0.864 1.00 82.69 97 GLN A O 1
ATOM 772 N N . PHE A 1 98 ? 5.668 9.887 0.452 1.00 85.94 98 PHE A N 1
ATOM 773 C CA . PHE A 1 98 ? 6.237 8.547 0.507 1.00 85.94 98 PHE A CA 1
ATOM 774 C C . PHE A 1 98 ? 5.329 7.645 1.346 1.00 85.94 98 PHE A C 1
ATOM 776 O O . PHE A 1 98 ? 4.968 8.003 2.467 1.00 85.94 98 PHE A O 1
ATOM 783 N N . LEU A 1 99 ? 4.975 6.479 0.807 1.00 79.50 99 LEU A N 1
ATOM 784 C CA . LEU A 1 99 ? 4.200 5.483 1.539 1.00 79.50 99 LEU A CA 1
ATOM 785 C C . LEU A 1 99 ? 5.120 4.415 2.107 1.00 79.50 99 LEU A C 1
ATOM 787 O O . LEU A 1 99 ? 5.181 4.218 3.318 1.00 79.50 99 LEU A O 1
ATOM 791 N N . ARG A 1 100 ? 5.835 3.710 1.228 1.00 80.56 100 ARG A N 1
ATOM 792 C CA . ARG A 1 100 ? 6.715 2.611 1.625 1.00 80.56 100 ARG A CA 1
ATOM 793 C C . ARG A 1 100 ? 7.634 2.185 0.493 1.00 80.56 100 ARG A C 1
ATOM 795 O O . ARG A 1 100 ? 7.392 2.469 -0.676 1.00 80.56 100 ARG A O 1
ATOM 802 N N . ARG A 1 101 ? 8.644 1.407 0.863 1.00 82.00 101 ARG A N 1
ATOM 803 C CA . ARG A 1 101 ? 9.447 0.601 -0.055 1.00 82.00 101 ARG A CA 1
ATOM 804 C C . ARG A 1 101 ? 9.026 -0.863 0.071 1.00 82.00 101 ARG A C 1
ATOM 806 O O . ARG A 1 101 ? 8.628 -1.287 1.159 1.00 82.00 101 ARG A O 1
ATOM 813 N N . TYR A 1 102 ? 9.060 -1.636 -1.004 1.00 75.12 102 TYR A N 1
ATOM 814 C CA . TYR A 1 102 ? 8.654 -3.039 -0.973 1.00 75.12 102 TYR A CA 1
ATOM 815 C C . TYR A 1 102 ? 9.439 -3.882 -1.971 1.00 75.12 102 TYR A C 1
ATOM 817 O O . TYR A 1 102 ? 9.558 -3.491 -3.123 1.00 75.12 102 TYR A O 1
ATOM 825 N N . THR A 1 103 ? 9.923 -5.049 -1.550 1.00 77.56 103 THR A N 1
ATOM 826 C CA . THR A 1 103 ? 10.719 -5.947 -2.396 1.00 77.56 103 THR A CA 1
ATOM 827 C C . THR A 1 103 ? 9.943 -7.225 -2.707 1.00 77.56 103 THR A C 1
ATOM 829 O O . THR A 1 103 ? 9.656 -8.022 -1.814 1.00 77.56 103 THR A O 1
ATOM 832 N N . LEU A 1 104 ? 9.630 -7.437 -3.984 1.00 69.00 104 LEU A N 1
ATOM 833 C CA . LEU A 1 104 ? 9.237 -8.721 -4.553 1.00 69.00 104 LEU A CA 1
ATOM 834 C C . LEU A 1 104 ? 10.489 -9.539 -4.851 1.00 69.00 104 LEU A C 1
ATOM 836 O O . LEU A 1 104 ? 11.169 -9.299 -5.846 1.00 69.00 104 LEU A O 1
ATOM 840 N N . LYS A 1 105 ? 10.771 -10.524 -4.003 1.00 65.38 105 LYS A N 1
ATOM 841 C CA . LYS A 1 105 ? 11.900 -11.435 -4.199 1.00 65.38 105 LYS A CA 1
ATOM 842 C C . LYS A 1 105 ? 11.739 -12.284 -5.458 1.00 65.38 105 LYS A C 1
ATOM 844 O O . LYS A 1 105 ? 10.626 -12.672 -5.817 1.00 65.38 105 LYS A O 1
ATOM 849 N N . ARG A 1 106 ? 12.876 -12.630 -6.066 1.00 58.12 106 ARG A N 1
ATOM 850 C CA . ARG A 1 106 ? 12.966 -13.627 -7.140 1.00 58.12 106 ARG A CA 1
ATOM 851 C C . ARG A 1 106 ? 12.345 -14.955 -6.679 1.00 58.12 106 ARG A C 1
ATOM 853 O O . ARG A 1 106 ? 12.536 -15.369 -5.537 1.00 58.12 106 ARG A O 1
ATOM 860 N N . GLY A 1 107 ? 11.609 -15.635 -7.556 1.00 49.19 107 GLY A N 1
ATOM 861 C CA . GLY A 1 107 ? 11.018 -16.938 -7.233 1.00 49.19 107 GLY A CA 1
ATOM 862 C C . GLY A 1 107 ? 12.066 -18.039 -6.985 1.00 49.19 107 GLY A C 1
ATOM 863 O O . GLY A 1 107 ? 12.837 -18.367 -7.883 1.00 49.19 107 GLY A O 1
ATOM 864 N N . GLY A 1 108 ? 12.049 -18.624 -5.781 1.00 37.31 108 GLY A N 1
ATOM 865 C CA . GLY A 1 108 ? 12.930 -19.703 -5.301 1.00 37.31 108 GLY A CA 1
ATOM 866 C C . GLY A 1 108 ? 13.304 -19.460 -3.832 1.00 37.31 108 GLY A C 1
ATOM 867 O O . GLY A 1 108 ? 13.899 -18.434 -3.547 1.00 37.31 108 GLY A O 1
ATOM 868 N N . ASP A 1 109 ? 12.865 -20.341 -2.924 1.00 34.06 109 ASP A N 1
ATOM 869 C CA . ASP A 1 109 ? 13.045 -20.356 -1.454 1.00 34.06 109 ASP A CA 1
ATOM 870 C C . ASP A 1 109 ? 13.270 -19.017 -0.710 1.00 34.06 109 ASP A C 1
ATOM 872 O O . ASP A 1 109 ? 14.308 -18.362 -0.765 1.00 34.06 109 ASP A O 1
ATOM 876 N N . SER A 1 110 ? 12.265 -18.634 0.082 1.00 37.78 110 SER A N 1
ATOM 877 C CA . SER A 1 110 ? 12.234 -17.403 0.874 1.00 37.78 110 SER A CA 1
ATOM 878 C C . SER A 1 110 ? 13.024 -17.508 2.182 1.00 37.78 110 SER A C 1
ATOM 880 O O . SER A 1 110 ? 12.72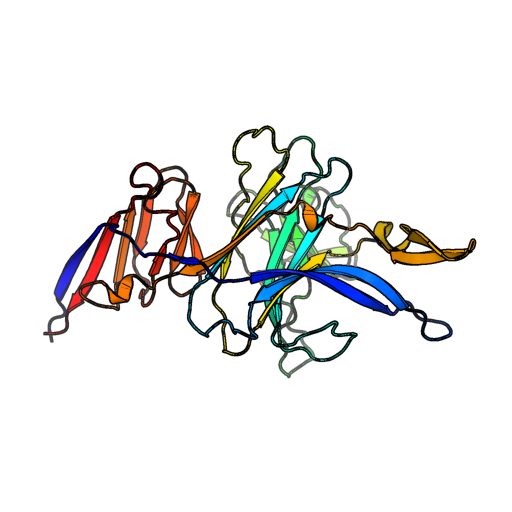6 -18.371 3.004 1.00 37.78 110 SER A O 1
ATOM 882 N N . ASN A 1 111 ? 13.888 -16.524 2.450 1.00 31.06 111 ASN A N 1
ATOM 883 C CA . ASN A 1 111 ? 14.308 -16.158 3.808 1.00 31.06 111 ASN A CA 1
ATOM 884 C C . ASN A 1 111 ? 13.746 -14.782 4.201 1.00 31.06 111 ASN A C 1
ATOM 886 O O . ASN A 1 111 ? 13.699 -13.864 3.377 1.00 31.06 111 ASN A O 1
ATOM 890 N N . ASN A 1 112 ? 13.329 -14.642 5.462 1.00 33.78 112 ASN A N 1
ATOM 891 C CA . ASN A 1 112 ? 12.853 -13.393 6.068 1.00 33.78 112 ASN A CA 1
ATOM 892 C C . ASN A 1 112 ? 13.902 -12.277 5.939 1.00 33.78 112 ASN A C 1
ATOM 894 O O . ASN A 1 112 ? 15.068 -12.493 6.256 1.00 33.78 112 ASN A O 1
ATOM 898 N N . MET A 1 113 ? 13.494 -11.072 5.535 1.00 34.22 113 MET A N 1
ATOM 899 C CA . MET A 1 113 ? 14.351 -9.883 5.582 1.00 34.22 113 MET A CA 1
ATOM 900 C C . MET A 1 113 ? 13.691 -8.818 6.451 1.00 34.22 113 MET A C 1
ATOM 902 O O . MET A 1 113 ? 12.660 -8.256 6.097 1.00 34.22 113 MET A O 1
ATOM 906 N N . TYR A 1 114 ? 14.293 -8.566 7.609 1.00 34.91 114 TYR A N 1
ATOM 907 C CA . TYR A 1 114 ? 13.994 -7.412 8.449 1.00 34.91 114 TYR A CA 1
ATOM 908 C C . TYR A 1 114 ? 14.699 -6.185 7.839 1.00 34.91 114 TYR A C 1
ATOM 910 O O . TYR A 1 114 ? 15.758 -6.346 7.247 1.00 34.91 114 TYR A O 1
ATOM 918 N N . GLY A 1 115 ? 14.175 -4.964 7.964 1.00 39.53 115 GLY A N 1
ATOM 919 C CA . GLY A 1 115 ? 14.844 -3.739 7.491 1.00 39.53 115 GLY A CA 1
ATOM 920 C C . GLY A 1 115 ? 14.792 -2.620 8.534 1.00 39.53 115 GLY A C 1
ATOM 921 O O . GLY A 1 115 ? 13.824 -2.533 9.281 1.00 39.53 115 GLY A O 1
ATOM 922 N N . ILE A 1 116 ? 15.833 -1.786 8.618 1.00 38.41 116 ILE A N 1
ATOM 923 C CA . ILE A 1 116 ? 15.925 -0.594 9.484 1.00 38.41 116 ILE A CA 1
ATOM 924 C C . ILE A 1 116 ? 16.325 0.629 8.652 1.00 38.41 116 ILE A C 1
ATOM 926 O O . ILE A 1 116 ? 17.169 0.525 7.763 1.00 38.41 116 ILE A O 1
ATOM 930 N N . ALA A 1 117 ? 15.763 1.801 8.970 1.00 36.59 117 ALA A N 1
ATOM 931 C CA . ALA A 1 117 ? 16.153 3.090 8.394 1.00 36.59 117 ALA A CA 1
ATOM 932 C C . ALA A 1 117 ? 16.829 4.000 9.443 1.00 36.59 117 ALA A C 1
ATOM 934 O O . ALA A 1 117 ? 16.441 4.028 10.614 1.00 36.59 117 ALA A O 1
ATOM 935 N N . LEU A 1 118 ? 17.846 4.757 9.017 1.00 38.81 118 LEU A N 1
ATOM 936 C CA . LEU A 1 118 ? 18.490 5.820 9.801 1.00 38.81 118 LEU A CA 1
ATOM 937 C C . LEU A 1 118 ? 18.075 7.195 9.265 1.00 38.81 118 LEU A C 1
ATOM 939 O O . LEU A 1 118 ? 18.088 7.415 8.054 1.00 38.81 118 LEU A O 1
ATOM 943 N N . TYR A 1 119 ? 17.833 8.141 10.175 1.00 38.78 119 TYR A N 1
ATOM 944 C CA . TYR A 1 119 ? 17.826 9.571 9.861 1.00 38.78 119 TYR A CA 1
ATOM 945 C C . TYR A 1 119 ? 19.181 10.150 10.264 1.00 38.78 119 TYR A C 1
ATOM 947 O O . TYR A 1 119 ? 19.562 10.068 11.433 1.00 38.78 119 TYR A O 1
ATOM 955 N N . CYS A 1 120 ? 19.910 10.754 9.327 1.00 34.44 120 CYS A N 1
ATOM 956 C CA . CYS A 1 120 ? 21.055 11.582 9.683 1.00 34.44 120 CYS A CA 1
ATOM 957 C C . CYS A 1 120 ? 20.647 13.045 9.539 1.00 34.44 120 CYS A C 1
ATOM 959 O O . CYS A 1 120 ? 20.379 13.509 8.436 1.00 34.44 120 CYS A O 1
ATOM 961 N N . GLN A 1 121 ? 20.592 13.772 10.654 1.00 35.56 121 GLN A N 1
ATOM 962 C CA . GLN A 1 121 ? 20.667 15.224 10.596 1.00 35.56 121 GLN A CA 1
ATOM 963 C C . GLN A 1 121 ? 22.121 15.563 10.277 1.00 35.56 121 GLN A C 1
ATOM 965 O O . GLN A 1 121 ? 23.014 15.244 11.067 1.00 35.56 121 GLN A O 1
ATOM 970 N N . ASN A 1 122 ? 22.357 16.160 9.112 1.00 37.03 122 ASN A N 1
ATOM 971 C CA . ASN A 1 122 ? 23.661 16.693 8.755 1.00 37.03 122 ASN A CA 1
ATOM 972 C C . ASN A 1 122 ? 24.058 17.713 9.847 1.00 37.03 122 ASN A C 1
ATOM 974 O O . ASN A 1 122 ? 23.333 18.692 10.033 1.00 37.03 122 ASN A O 1
ATOM 978 N N . PRO A 1 123 ? 25.152 17.519 10.613 1.00 38.25 123 PRO A N 1
ATOM 979 C CA . PRO A 1 123 ? 25.471 18.388 11.751 1.00 38.25 123 PRO A CA 1
ATOM 980 C C . PRO A 1 123 ? 25.762 19.843 11.353 1.00 38.25 123 PRO A C 1
ATOM 982 O O . PRO A 1 123 ? 25.928 20.693 12.223 1.00 38.25 123 PRO A O 1
ATOM 985 N N . LYS A 1 124 ? 25.869 20.121 10.048 1.00 38.28 124 LYS A N 1
ATOM 986 C CA . LYS A 1 124 ? 26.197 21.431 9.484 1.00 38.28 124 LYS A CA 1
ATOM 987 C C . LYS A 1 124 ? 25.027 22.138 8.793 1.00 38.28 124 LYS A C 1
ATOM 989 O O . LYS A 1 124 ? 25.213 23.272 8.367 1.00 38.28 124 LYS A O 1
ATOM 994 N N . GLU A 1 125 ? 23.846 21.527 8.696 1.00 40.09 125 GLU A N 1
ATOM 995 C CA . GLU A 1 125 ? 22.702 22.135 8.003 1.00 40.09 125 GLU A CA 1
ATOM 996 C C . GLU A 1 125 ? 21.554 22.401 8.975 1.00 40.09 125 GLU A C 1
ATOM 998 O O . GLU A 1 125 ? 20.940 21.497 9.541 1.00 40.09 125 GLU A O 1
ATOM 1003 N N . THR A 1 126 ? 21.280 23.685 9.194 1.00 41.56 126 THR A N 1
ATOM 1004 C CA . THR A 1 126 ? 20.276 24.176 10.142 1.00 41.56 126 THR A CA 1
ATOM 1005 C C . THR A 1 126 ? 18.865 24.275 9.567 1.00 41.56 126 THR A C 1
ATOM 1007 O O . THR A 1 126 ? 17.976 24.673 10.309 1.00 41.56 126 THR A O 1
ATOM 1010 N N . ASN A 1 127 ? 18.604 23.884 8.313 1.00 39.41 127 ASN A N 1
ATOM 1011 C CA . ASN A 1 127 ? 17.283 24.076 7.703 1.00 39.41 127 ASN A CA 1
ATOM 1012 C C . ASN A 1 127 ? 16.738 22.840 6.963 1.00 39.41 127 ASN A C 1
ATOM 1014 O O . ASN A 1 127 ? 17.171 22.485 5.875 1.00 39.41 127 ASN A O 1
ATOM 1018 N N . THR A 1 128 ? 15.725 22.236 7.594 1.00 43.16 128 THR A N 1
ATOM 1019 C CA . THR A 1 128 ? 14.480 21.718 6.992 1.00 43.16 128 THR A CA 1
ATOM 1020 C C . THR A 1 128 ? 14.567 20.968 5.659 1.00 43.16 128 THR A C 1
ATOM 1022 O O . THR A 1 128 ? 14.006 21.398 4.658 1.00 43.16 128 THR A O 1
ATOM 1025 N N . SER A 1 129 ? 15.117 19.759 5.680 1.00 34.78 129 SER A N 1
ATOM 1026 C CA . SER A 1 129 ? 14.494 18.612 5.005 1.00 34.78 129 SER A CA 1
ATOM 1027 C C . SER A 1 129 ? 14.958 17.318 5.683 1.00 34.78 129 SER A C 1
ATOM 1029 O O . SER A 1 129 ? 16.146 17.097 5.901 1.00 34.78 129 SER A O 1
ATOM 1031 N N . LYS A 1 130 ? 14.012 16.485 6.132 1.00 35.22 130 LYS A N 1
ATOM 1032 C CA . LYS A 1 130 ? 14.312 15.144 6.654 1.00 35.22 130 LYS A CA 1
ATOM 1033 C C . LYS A 1 130 ? 14.335 14.190 5.465 1.00 35.22 130 LYS A C 1
ATOM 1035 O O . LYS A 1 130 ? 13.316 13.579 5.161 1.00 35.22 130 LYS A O 1
ATOM 1040 N N . GLU A 1 131 ? 15.460 14.100 4.771 1.00 37.16 131 GLU A N 1
ATOM 1041 C CA . GLU A 1 131 ? 15.624 13.105 3.711 1.00 37.16 131 GLU A CA 1
ATOM 1042 C C . GLU A 1 131 ? 15.908 11.715 4.301 1.00 37.16 131 GLU A C 1
ATOM 1044 O O . GLU A 1 131 ? 16.610 11.563 5.307 1.00 37.16 131 GLU A O 1
ATOM 1049 N N . VAL A 1 132 ? 15.337 10.680 3.683 1.00 38.94 132 VAL A N 1
ATOM 1050 C CA . VAL A 1 132 ? 15.654 9.280 3.989 1.00 38.94 132 VAL A CA 1
ATOM 1051 C C . VAL A 1 132 ? 17.029 8.996 3.402 1.00 38.94 132 VAL A C 1
ATOM 1053 O O . VAL A 1 132 ? 17.150 8.770 2.204 1.00 38.94 132 VAL A O 1
ATOM 1056 N N . VAL A 1 133 ? 18.076 9.023 4.228 1.00 44.62 133 VAL A N 1
ATOM 1057 C CA . VAL A 1 133 ? 19.437 8.933 3.685 1.00 44.62 133 VAL A CA 1
ATOM 1058 C C . VAL A 1 133 ? 19.791 7.495 3.294 1.00 44.62 133 VAL A C 1
ATOM 1060 O O . VAL A 1 133 ? 20.340 7.312 2.215 1.00 44.62 133 VAL A O 1
ATOM 1063 N N . LYS A 1 134 ? 19.467 6.459 4.091 1.00 47.69 134 LYS A N 1
ATOM 1064 C CA . LYS A 1 134 ? 19.726 5.040 3.735 1.00 47.69 134 LYS A CA 1
ATOM 1065 C C . LYS A 1 134 ? 18.821 4.054 4.494 1.00 47.69 134 LYS A C 1
ATOM 1067 O O . LYS A 1 134 ? 18.595 4.209 5.695 1.00 47.69 134 LYS A O 1
ATOM 1072 N N . SER A 1 135 ? 18.374 2.994 3.811 1.00 42.62 135 SER A N 1
ATOM 1073 C CA . SER A 1 135 ? 17.737 1.801 4.401 1.00 42.62 135 SER A CA 1
ATOM 1074 C C . SER A 1 135 ? 18.722 0.631 4.436 1.00 42.62 135 SER A C 1
ATOM 1076 O O . SER A 1 135 ? 19.407 0.400 3.441 1.00 42.62 135 SER A O 1
ATOM 1078 N N . VAL A 1 136 ? 18.761 -0.141 5.522 1.00 47.59 136 VAL A N 1
ATOM 1079 C CA . VAL A 1 136 ? 19.573 -1.363 5.624 1.00 47.59 136 VAL A CA 1
ATOM 1080 C C . VAL A 1 136 ? 18.705 -2.570 5.929 1.00 47.59 136 VAL A C 1
ATOM 1082 O O . VAL A 1 136 ? 17.848 -2.533 6.809 1.00 47.59 136 VAL A O 1
ATOM 1085 N N . VAL A 1 137 ? 18.965 -3.655 5.207 1.00 47.84 137 VAL A N 1
ATOM 1086 C CA . VAL A 1 137 ? 18.384 -4.967 5.469 1.00 47.84 137 VAL A CA 1
ATOM 1087 C C . VAL A 1 137 ? 19.118 -5.602 6.655 1.00 47.84 137 VAL A C 1
ATOM 1089 O O . VAL A 1 137 ? 20.338 -5.764 6.652 1.00 47.84 137 VAL A O 1
ATOM 1092 N N . LEU A 1 138 ? 18.363 -5.946 7.692 1.00 50.62 138 LEU A N 1
ATOM 1093 C CA . LEU A 1 138 ? 18.759 -6.757 8.837 1.00 50.62 138 LEU A CA 1
ATOM 1094 C C . LEU A 1 138 ? 18.726 -8.251 8.491 1.00 50.62 138 LEU A C 1
ATOM 1096 O O . LEU A 1 138 ? 17.977 -9.039 9.076 1.00 50.62 138 LEU A O 1
ATOM 1100 N N . ASP A 1 139 ? 19.547 -8.630 7.531 1.00 55.78 139 ASP A N 1
ATOM 1101 C CA . ASP A 1 139 ? 19.935 -10.010 7.289 1.00 55.78 139 ASP A CA 1
ATOM 1102 C C . ASP A 1 139 ? 21.428 -10.184 7.622 1.00 55.78 139 ASP A C 1
ATOM 1104 O O . ASP A 1 139 ? 22.093 -9.267 8.129 1.00 55.78 139 ASP A O 1
ATOM 1108 N N . GLU A 1 140 ? 21.964 -11.378 7.373 1.00 57.25 140 GLU A N 1
ATOM 1109 C CA . GLU A 1 140 ? 23.374 -11.673 7.633 1.00 57.25 140 GLU A CA 1
ATOM 1110 C C . GLU A 1 140 ? 24.334 -10.797 6.814 1.00 57.25 140 GLU A C 1
ATOM 1112 O O . GLU A 1 140 ? 25.484 -10.621 7.215 1.00 57.25 140 GLU A O 1
ATOM 1117 N N . THR A 1 141 ? 23.884 -10.167 5.726 1.00 61.00 141 THR A N 1
ATOM 1118 C CA . THR A 1 141 ? 24.757 -9.369 4.854 1.00 61.00 141 THR A CA 1
ATOM 1119 C C . THR A 1 141 ? 25.262 -8.087 5.513 1.00 61.00 141 THR A C 1
ATOM 1121 O O . THR A 1 141 ? 26.254 -7.535 5.057 1.00 61.00 141 THR A O 1
ATOM 1124 N N . ASN A 1 142 ? 24.642 -7.635 6.612 1.00 66.81 142 ASN A N 1
ATOM 1125 C CA . ASN A 1 142 ? 25.070 -6.449 7.370 1.00 66.81 142 ASN A CA 1
ATOM 1126 C C . ASN A 1 142 ? 25.365 -6.745 8.853 1.00 66.81 142 ASN A C 1
ATOM 1128 O O . ASN A 1 142 ? 25.485 -5.823 9.670 1.00 66.81 142 ASN A O 1
ATOM 1132 N N . LYS A 1 143 ? 25.495 -8.028 9.226 1.00 76.50 143 LYS A N 1
ATOM 1133 C CA . LYS A 1 143 ? 25.918 -8.417 10.577 1.00 76.50 143 LYS A CA 1
ATOM 1134 C C . LYS A 1 143 ? 27.382 -8.022 10.759 1.00 76.50 143 LYS A C 1
ATOM 1136 O O . LYS A 1 143 ? 28.240 -8.480 10.013 1.00 76.50 143 LYS A O 1
ATOM 1141 N N . LYS A 1 144 ? 27.680 -7.181 11.754 1.00 76.69 144 LYS A N 1
ATOM 1142 C CA . LYS A 1 144 ? 29.026 -6.642 12.020 1.00 76.69 144 LYS A CA 1
ATOM 1143 C C . LYS A 1 144 ? 30.089 -7.740 12.064 1.00 76.69 144 LYS A C 1
ATOM 1145 O O . LYS A 1 144 ? 31.179 -7.541 11.548 1.00 76.69 144 LYS A O 1
ATOM 1150 N N . ASP A 1 145 ? 29.762 -8.884 12.663 1.00 80.44 145 ASP A N 1
ATOM 1151 C CA . ASP A 1 145 ? 30.701 -9.997 12.844 1.00 80.44 145 ASP A CA 1
ATOM 1152 C C . ASP A 1 145 ? 31.175 -10.615 11.503 1.00 80.44 145 ASP A C 1
ATOM 1154 O O . ASP A 1 145 ? 32.179 -11.320 11.487 1.00 80.44 145 ASP A O 1
ATOM 1158 N N . ASN A 1 146 ? 30.519 -10.298 10.378 1.00 77.38 146 ASN A N 1
ATOM 1159 C CA . ASN A 1 146 ? 30.916 -10.727 9.031 1.00 77.38 146 ASN A CA 1
ATOM 1160 C C . ASN A 1 146 ? 31.940 -9.789 8.364 1.00 77.38 146 ASN A C 1
ATOM 1162 O O . ASN A 1 146 ? 32.384 -10.060 7.250 1.00 77.38 146 ASN A O 1
ATOM 1166 N N . PHE A 1 147 ? 32.325 -8.688 9.020 1.00 74.75 147 PHE A N 1
ATOM 1167 C CA . PHE A 1 147 ? 33.193 -7.663 8.445 1.00 74.75 147 PHE A CA 1
ATOM 1168 C C . PHE A 1 147 ? 34.352 -7.318 9.380 1.00 74.75 147 PHE A C 1
ATOM 1170 O O . PHE A 1 147 ? 34.166 -7.001 10.553 1.00 74.75 147 PHE A O 1
ATOM 1177 N N . THR A 1 148 ? 35.567 -7.305 8.834 1.00 74.81 148 THR A N 1
ATOM 1178 C CA . THR A 1 148 ? 36.775 -6.827 9.529 1.00 74.81 148 THR A CA 1
ATOM 1179 C C . THR A 1 148 ? 37.013 -5.330 9.329 1.00 74.81 148 THR A C 1
ATOM 1181 O O . THR A 1 148 ? 37.699 -4.706 10.134 1.00 74.81 148 THR A O 1
ATOM 1184 N N . THR A 1 149 ? 36.418 -4.740 8.290 1.00 77.81 149 THR A N 1
ATOM 1185 C CA . THR A 1 149 ? 36.502 -3.312 7.959 1.00 77.81 149 THR A CA 1
ATOM 1186 C C . THR A 1 149 ? 35.133 -2.775 7.571 1.00 77.81 149 THR A C 1
ATOM 1188 O O . THR A 1 149 ? 34.409 -3.430 6.820 1.00 77.81 149 THR A O 1
ATOM 1191 N N . ALA A 1 150 ? 34.799 -1.578 8.044 1.00 77.38 150 ALA A N 1
ATOM 1192 C CA . ALA A 1 150 ? 33.542 -0.916 7.725 1.00 77.38 150 ALA A CA 1
ATOM 1193 C C . ALA A 1 150 ? 33.659 -0.040 6.464 1.00 77.38 150 ALA A C 1
ATOM 1195 O O . ALA A 1 150 ? 34.692 0.578 6.211 1.00 77.38 150 ALA A O 1
ATOM 1196 N N . GLU A 1 151 ? 32.590 0.048 5.681 1.00 77.38 151 GLU A N 1
ATOM 1197 C CA . GLU A 1 151 ? 32.439 1.030 4.607 1.00 77.38 151 GLU A CA 1
ATOM 1198 C C . GLU A 1 151 ? 31.903 2.340 5.192 1.00 77.38 151 GLU A C 1
ATOM 1200 O O . GLU A 1 151 ? 30.948 2.338 5.976 1.00 77.38 151 GLU A O 1
ATOM 1205 N N . ASN A 1 152 ? 32.501 3.467 4.802 1.00 76.12 152 ASN A N 1
ATOM 1206 C CA . ASN A 1 152 ? 32.118 4.773 5.324 1.00 76.12 152 ASN A CA 1
ATOM 1207 C C . ASN A 1 152 ? 30.635 5.083 5.033 1.00 76.12 152 ASN A C 1
ATOM 1209 O O . ASN A 1 152 ? 30.174 5.025 3.892 1.00 76.12 152 ASN A O 1
ATOM 1213 N N . GLY A 1 153 ? 29.876 5.412 6.074 1.00 64.50 153 GLY A N 1
ATOM 1214 C CA . GLY A 1 153 ? 28.450 5.706 6.013 1.00 64.50 153 GLY A CA 1
ATOM 1215 C C . GLY A 1 153 ? 27.540 4.494 5.775 1.00 64.50 153 GLY A C 1
ATOM 1216 O O . GLY A 1 153 ? 26.383 4.703 5.397 1.00 64.50 153 GLY A O 1
ATOM 1217 N N . LYS A 1 154 ? 28.025 3.253 5.943 1.00 71.12 154 LYS A N 1
ATOM 1218 C CA . LYS A 1 154 ? 27.211 2.020 5.915 1.00 71.12 154 LYS A CA 1
ATOM 1219 C C . LYS A 1 154 ? 26.803 1.608 7.333 1.00 71.12 154 LYS A C 1
ATOM 1221 O O . LYS A 1 154 ? 27.581 1.779 8.267 1.00 71.12 154 LYS A O 1
ATOM 1226 N N . LEU A 1 155 ? 25.583 1.094 7.509 1.00 68.00 155 LEU A N 1
ATOM 1227 C CA . LEU A 1 155 ? 25.068 0.656 8.813 1.00 68.00 155 LEU A CA 1
ATOM 1228 C C . LEU A 1 155 ? 25.244 -0.858 8.988 1.00 68.00 155 LEU A C 1
ATOM 1230 O O . LEU A 1 155 ? 24.910 -1.637 8.101 1.00 68.00 155 LEU A O 1
ATOM 1234 N N . TYR A 1 156 ? 25.705 -1.250 10.170 1.00 76.19 156 TYR A N 1
ATOM 1235 C CA . TYR A 1 156 ? 25.941 -2.624 10.600 1.00 76.19 156 TYR A CA 1
ATOM 1236 C C . TYR A 1 156 ? 25.203 -2.906 11.910 1.00 76.19 156 TYR A C 1
ATOM 1238 O O . TYR A 1 156 ? 24.919 -1.989 12.686 1.00 76.19 156 TYR A O 1
ATOM 1246 N N . TRP A 1 157 ? 24.926 -4.177 12.200 1.00 77.69 157 TRP A N 1
ATOM 1247 C CA . TRP A 1 157 ? 24.249 -4.579 13.438 1.00 77.69 157 TRP A CA 1
ATOM 1248 C C . TRP A 1 157 ? 24.926 -5.762 14.136 1.00 77.69 157 TRP A C 1
ATOM 1250 O O . TRP A 1 157 ? 25.598 -6.576 13.506 1.00 77.69 157 TRP A O 1
ATOM 1260 N N . LYS A 1 158 ? 24.743 -5.868 15.455 1.00 81.19 158 LYS A N 1
ATOM 1261 C CA . LYS A 1 158 ? 25.162 -7.013 16.279 1.00 81.19 158 LYS A CA 1
ATOM 1262 C C . LYS A 1 158 ? 24.083 -7.364 17.308 1.00 81.19 158 LYS A C 1
ATOM 1264 O O . LYS A 1 158 ? 23.391 -6.470 17.783 1.00 81.19 158 LYS A O 1
ATOM 1269 N N . GLY A 1 159 ? 23.976 -8.639 17.684 1.00 75.12 159 GLY A N 1
ATOM 1270 C CA . GLY A 1 159 ? 23.042 -9.135 18.709 1.00 75.12 159 GLY A CA 1
ATOM 1271 C C . GLY A 1 159 ? 21.772 -9.764 18.129 1.00 75.12 159 GLY A C 1
ATOM 1272 O O . GLY A 1 159 ? 21.517 -9.654 16.940 1.00 75.12 159 GLY A O 1
ATOM 1273 N N . GLU A 1 160 ? 20.968 -10.436 18.948 1.00 59.91 160 GLU A N 1
ATOM 1274 C CA . GLU A 1 160 ? 19.804 -11.211 18.488 1.00 59.91 160 GLU A CA 1
ATOM 1275 C C . GLU A 1 160 ? 18.465 -10.591 18.914 1.00 59.91 160 GLU A C 1
ATOM 1277 O O . GLU A 1 160 ? 18.375 -9.879 19.917 1.00 59.91 160 GLU A O 1
ATOM 1282 N N . GLY A 1 161 ? 17.411 -10.859 18.133 1.00 57.94 161 GLY A N 1
ATOM 1283 C CA . GLY A 1 161 ? 16.043 -10.430 18.441 1.00 57.94 161 GLY A CA 1
ATOM 1284 C C . GLY A 1 161 ? 15.895 -8.913 18.617 1.00 57.94 161 GLY A C 1
ATOM 1285 O O . GLY A 1 161 ? 16.242 -8.129 17.730 1.00 57.94 161 GLY A O 1
ATOM 1286 N N . SER A 1 162 ? 15.350 -8.496 19.761 1.00 51.12 162 SER A N 1
ATOM 1287 C CA . SER A 1 162 ? 15.143 -7.091 20.141 1.00 51.12 162 SER A CA 1
ATOM 1288 C C . SER A 1 162 ? 16.394 -6.409 20.721 1.00 51.12 162 SER A C 1
ATOM 1290 O O . SER A 1 162 ? 16.450 -5.177 20.726 1.00 51.12 162 SER A O 1
ATOM 1292 N N . ASN A 1 163 ? 17.419 -7.175 21.120 1.00 59.97 163 ASN A N 1
ATOM 1293 C CA . ASN A 1 163 ? 18.649 -6.699 21.775 1.00 59.97 163 ASN A CA 1
ATOM 1294 C C . ASN A 1 163 ? 19.754 -6.296 20.781 1.00 59.97 163 ASN A C 1
ATOM 1296 O O . ASN A 1 163 ? 20.948 -6.460 21.040 1.00 59.97 163 ASN A O 1
ATOM 1300 N N . ARG A 1 164 ? 19.364 -5.787 19.611 1.00 71.12 164 ARG A N 1
ATOM 1301 C CA . ARG A 1 164 ? 20.304 -5.392 18.559 1.00 71.12 164 ARG A CA 1
ATOM 1302 C C . ARG A 1 164 ? 20.973 -4.056 18.871 1.00 71.12 164 ARG A C 1
ATOM 1304 O O . ARG A 1 164 ? 20.318 -3.095 19.273 1.00 71.12 164 ARG A O 1
ATOM 1311 N N . VAL A 1 165 ? 22.271 -4.006 18.600 1.00 74.06 165 VAL A N 1
ATOM 1312 C CA . VAL A 1 165 ? 23.142 -2.836 18.710 1.00 74.06 165 VAL A CA 1
ATOM 1313 C C . VAL A 1 165 ? 23.607 -2.437 17.312 1.00 74.06 165 VAL A C 1
ATOM 1315 O O . VAL A 1 165 ? 23.961 -3.304 16.510 1.00 74.06 165 VAL A O 1
ATOM 1318 N N . PHE A 1 166 ? 23.608 -1.138 17.018 1.00 74.06 166 PHE A N 1
ATOM 1319 C CA . PHE A 1 166 ? 23.867 -0.609 15.679 1.00 74.06 166 PHE A CA 1
ATOM 1320 C C . PHE A 1 166 ? 25.192 0.141 15.604 1.00 74.06 166 PHE A C 1
ATOM 1322 O O . PHE A 1 166 ? 25.599 0.805 16.558 1.00 74.06 166 PHE A O 1
ATOM 1329 N N . TYR A 1 167 ? 25.846 0.040 14.447 1.00 75.56 167 TYR A N 1
ATOM 1330 C CA . TYR A 1 167 ? 27.114 0.697 14.157 1.00 75.56 167 TYR A CA 1
ATOM 1331 C C . TYR A 1 167 ? 27.084 1.370 12.782 1.00 75.56 167 TYR A C 1
ATOM 1333 O O . TYR A 1 167 ? 26.543 0.802 11.841 1.00 75.56 167 TYR A O 1
ATOM 1341 N N . ILE A 1 168 ? 27.699 2.538 12.639 1.00 75.56 168 ILE A N 1
ATOM 1342 C CA . ILE A 1 168 ? 27.953 3.204 11.358 1.00 75.56 168 ILE A CA 1
ATOM 1343 C C . ILE A 1 168 ? 29.439 3.051 11.030 1.00 75.56 168 ILE A C 1
ATOM 1345 O O . ILE A 1 168 ? 30.292 3.243 11.894 1.00 75.56 168 ILE A O 1
ATOM 1349 N N . GLY A 1 169 ? 29.756 2.680 9.794 1.00 76.69 169 GLY A N 1
ATOM 1350 C CA . GLY A 1 169 ? 31.127 2.725 9.303 1.00 76.69 169 GLY A CA 1
ATOM 1351 C C . GLY A 1 169 ? 31.584 4.166 9.109 1.00 76.69 169 GLY A C 1
ATOM 1352 O O . GLY A 1 169 ? 30.819 4.985 8.605 1.00 76.69 169 GLY A O 1
ATOM 1353 N N . ASN A 1 170 ? 32.814 4.486 9.492 1.00 75.00 170 ASN A N 1
ATOM 1354 C CA . ASN A 1 170 ? 33.407 5.808 9.275 1.00 75.00 170 ASN A CA 1
ATOM 1355 C C . ASN A 1 170 ? 34.518 5.769 8.205 1.00 75.00 170 ASN A C 1
ATOM 1357 O O . ASN A 1 170 ? 34.842 4.710 7.659 1.00 75.00 170 ASN A O 1
ATOM 1361 N N . SER A 1 171 ? 35.095 6.930 7.876 1.00 70.19 171 SER A N 1
ATOM 1362 C CA . SER A 1 171 ? 36.152 7.075 6.859 1.00 70.19 171 SER A CA 1
ATOM 1363 C C . SER A 1 171 ? 37.404 6.246 7.151 1.00 70.19 171 SER A C 1
ATOM 1365 O O . SER A 1 171 ? 38.133 5.899 6.225 1.00 70.19 171 SER A O 1
ATOM 1367 N N . ASP A 1 172 ? 37.605 5.865 8.412 1.00 73.94 172 ASP A N 1
ATOM 1368 C CA . ASP A 1 172 ? 38.784 5.139 8.886 1.00 73.94 172 ASP A CA 1
ATOM 1369 C C . ASP A 1 172 ? 38.549 3.622 8.939 1.00 73.94 172 ASP A C 1
ATOM 1371 O O . ASP A 1 172 ? 39.309 2.874 9.558 1.00 73.94 172 ASP A O 1
ATOM 1375 N N . LYS A 1 173 ? 37.480 3.151 8.280 1.00 67.94 173 LYS A N 1
ATOM 1376 C CA . LYS A 1 173 ? 37.063 1.744 8.215 1.00 67.94 173 LYS A CA 1
ATOM 1377 C C . LYS A 1 173 ? 36.725 1.125 9.576 1.00 67.94 173 LYS A C 1
ATOM 1379 O O . LYS A 1 173 ? 36.716 -0.101 9.708 1.00 67.94 173 LYS A O 1
ATOM 1384 N N . GLN A 1 174 ? 36.427 1.953 10.578 1.00 77.88 174 GLN A N 1
ATOM 1385 C CA . GLN A 1 174 ? 36.028 1.533 11.920 1.00 77.88 174 GLN A CA 1
ATOM 1386 C C . GLN A 1 174 ? 34.503 1.541 12.077 1.00 77.88 174 GLN A C 1
ATOM 1388 O O . GLN A 1 174 ? 33.783 2.215 11.342 1.00 77.88 174 GLN A O 1
ATOM 1393 N N . PHE A 1 175 ? 34.018 0.784 13.063 1.00 80.31 175 PHE A N 1
ATOM 1394 C CA . PHE A 1 175 ? 32.601 0.701 13.419 1.00 80.31 175 PHE A CA 1
ATOM 1395 C C . PHE A 1 175 ? 32.299 1.620 14.604 1.00 80.31 175 PHE A C 1
ATOM 1397 O O . PHE A 1 175 ? 32.659 1.303 15.739 1.00 80.31 175 PHE A O 1
ATOM 1404 N N . GLU A 1 176 ? 31.589 2.714 14.363 1.00 79.94 176 GLU A N 1
ATOM 1405 C CA . GLU A 1 176 ? 31.153 3.646 15.401 1.00 79.94 176 GLU A CA 1
ATOM 1406 C C . GLU A 1 176 ? 29.749 3.287 15.891 1.00 79.94 176 GLU A C 1
ATOM 1408 O O . GLU A 1 176 ? 28.853 3.051 15.090 1.00 79.94 176 GLU A O 1
ATOM 1413 N N . LEU A 1 177 ? 29.535 3.219 17.205 1.00 75.81 177 LEU A N 1
ATOM 1414 C CA . LEU A 1 177 ? 28.222 2.913 17.779 1.00 75.81 177 LEU A CA 1
ATOM 1415 C C . LEU A 1 177 ? 27.202 4.012 17.429 1.00 75.81 177 LEU A C 1
ATOM 1417 O O . LEU A 1 177 ? 27.491 5.192 17.603 1.00 75.81 177 LEU A O 1
ATOM 1421 N N . THR A 1 178 ? 25.982 3.644 17.023 1.00 58.47 178 THR A N 1
ATOM 1422 C CA . THR A 1 178 ? 24.891 4.610 16.815 1.00 58.47 178 THR A CA 1
ATOM 1423 C C . THR A 1 178 ? 23.606 4.205 17.527 1.00 58.47 178 THR A C 1
ATOM 1425 O O . THR A 1 178 ? 23.203 3.043 17.538 1.00 58.47 178 THR A O 1
ATOM 1428 N N . ASN A 1 179 ? 22.931 5.196 18.105 1.00 51.94 179 ASN A N 1
ATOM 1429 C CA . ASN A 1 179 ? 21.593 5.084 18.683 1.00 51.94 179 ASN A CA 1
ATOM 1430 C C . ASN A 1 179 ? 20.534 5.857 17.873 1.00 51.94 179 ASN A C 1
ATOM 1432 O O . ASN A 1 179 ? 19.364 5.853 18.243 1.00 51.94 179 ASN A O 1
ATOM 1436 N N . LYS A 1 180 ? 20.917 6.498 16.759 1.00 48.19 180 LYS A N 1
ATOM 1437 C CA . LYS A 1 180 ? 20.045 7.362 15.942 1.00 48.19 180 LYS A CA 1
ATOM 1438 C C . LYS A 1 180 ? 19.194 6.585 14.926 1.00 48.19 180 LYS A C 1
ATOM 1440 O O . LYS A 1 180 ? 19.026 7.025 13.794 1.00 48.19 180 LYS A O 1
ATOM 1445 N N . VAL A 1 181 ? 18.680 5.419 15.315 1.00 45.31 181 VAL A N 1
ATOM 1446 C CA . VAL A 1 181 ? 17.875 4.515 14.471 1.00 45.31 181 VAL A CA 1
ATOM 1447 C C . VAL A 1 181 ? 16.384 4.682 14.738 1.00 45.31 181 VAL A C 1
ATOM 1449 O O . VAL A 1 181 ? 15.962 4.713 15.891 1.00 45.31 181 VAL A O 1
ATOM 1452 N N . VAL A 1 182 ? 15.571 4.724 13.679 1.00 37.69 182 VAL A N 1
ATOM 1453 C CA . VAL A 1 182 ? 14.116 4.578 13.804 1.00 37.69 182 VAL A CA 1
ATOM 1454 C C . VAL A 1 182 ? 13.753 3.164 13.378 1.00 37.69 182 VAL A C 1
ATOM 1456 O O . VAL A 1 182 ? 14.015 2.732 12.255 1.00 37.69 182 VAL A O 1
ATOM 1459 N N . LYS A 1 183 ? 13.172 2.415 14.315 1.00 39.66 183 LYS A N 1
ATOM 1460 C CA . LYS A 1 183 ? 12.679 1.062 14.072 1.00 39.66 183 LYS A CA 1
ATOM 1461 C C . LYS A 1 183 ? 11.288 1.175 13.450 1.00 39.66 183 LYS A C 1
ATOM 1463 O O . LYS A 1 183 ? 10.313 1.319 14.173 1.00 39.66 183 LYS A O 1
ATOM 1468 N N . ALA A 1 184 ? 11.202 1.128 12.127 1.00 34.12 184 ALA A N 1
ATOM 1469 C CA . ALA A 1 184 ? 9.927 0.936 11.445 1.00 34.12 184 ALA A CA 1
ATOM 1470 C C . ALA A 1 184 ? 9.686 -0.572 11.282 1.00 34.12 184 ALA A C 1
ATOM 1472 O O . ALA A 1 184 ? 10.505 -1.269 10.681 1.00 34.12 184 ALA A O 1
ATOM 1473 N N . SER A 1 185 ? 8.592 -1.089 11.844 1.00 31.92 185 SER A N 1
ATOM 1474 C CA . SER A 1 185 ? 8.178 -2.474 11.617 1.00 31.92 185 SER A CA 1
ATOM 1475 C C . SER A 1 185 ? 7.564 -2.568 10.224 1.00 31.92 185 SER A C 1
ATOM 1477 O O . SER A 1 185 ? 6.461 -2.087 9.985 1.00 31.92 185 SER A O 1
ATOM 1479 N N . MET A 1 186 ? 8.295 -3.143 9.274 1.00 32.19 186 MET A N 1
ATOM 1480 C CA . MET A 1 186 ? 7.729 -3.469 7.971 1.00 32.19 186 MET A CA 1
ATOM 1481 C C . MET A 1 186 ? 7.070 -4.839 8.078 1.00 32.19 186 MET A C 1
ATOM 1483 O O . MET A 1 186 ? 7.748 -5.849 8.259 1.00 32.19 186 MET A O 1
ATOM 1487 N N . VAL A 1 187 ? 5.740 -4.860 8.003 1.00 32.41 187 VAL A N 1
ATOM 1488 C CA . VAL A 1 187 ? 4.955 -6.096 8.033 1.00 32.41 187 VAL A CA 1
ATOM 1489 C C . VAL A 1 187 ? 5.331 -6.969 6.833 1.00 32.41 187 VAL A C 1
ATOM 1491 O O . VAL A 1 187 ? 5.439 -6.478 5.703 1.00 32.41 187 VAL A O 1
ATOM 1494 N N . ALA A 1 188 ? 5.550 -8.257 7.106 1.00 31.52 188 ALA A N 1
ATOM 1495 C CA . ALA A 1 188 ? 5.814 -9.280 6.107 1.00 31.52 188 ALA A CA 1
ATOM 1496 C C . ALA A 1 188 ? 4.702 -9.300 5.049 1.00 31.52 188 ALA A C 1
ATOM 1498 O O . ALA A 1 188 ? 3.519 -9.236 5.375 1.00 31.52 188 ALA A O 1
ATOM 1499 N N . ALA A 1 189 ? 5.076 -9.423 3.777 1.00 32.59 189 ALA A N 1
ATOM 1500 C CA . ALA A 1 189 ? 4.128 -9.888 2.780 1.00 32.59 189 ALA A CA 1
ATOM 1501 C C . ALA A 1 189 ? 4.119 -11.411 2.823 1.00 32.59 189 ALA A C 1
ATOM 1503 O O . ALA A 1 189 ? 5.136 -12.063 2.573 1.00 32.59 189 ALA A O 1
ATOM 1504 N N . TRP A 1 190 ? 2.973 -11.961 3.197 1.00 31.50 190 TRP A N 1
ATOM 1505 C CA . TRP A 1 190 ? 2.762 -13.392 3.253 1.00 31.50 190 TRP A CA 1
ATOM 1506 C C . TRP A 1 190 ? 2.398 -13.924 1.872 1.00 31.50 190 TRP A C 1
ATOM 1508 O O . TRP A 1 190 ? 1.648 -13.320 1.104 1.00 31.50 190 TRP A O 1
ATOM 1518 N N . ARG A 1 191 ? 2.957 -15.094 1.572 1.00 37.78 191 ARG A N 1
ATOM 1519 C CA . ARG A 1 191 ? 2.591 -15.925 0.433 1.00 37.78 191 ARG A CA 1
ATOM 1520 C C . ARG A 1 191 ? 1.221 -16.532 0.736 1.00 37.78 191 ARG A C 1
ATOM 1522 O O . ARG A 1 191 ? 1.149 -17.476 1.515 1.00 37.78 191 ARG A O 1
ATOM 1529 N N . SER A 1 192 ? 0.143 -16.033 0.133 1.00 35.56 192 SER A N 1
ATOM 1530 C CA . SER A 1 192 ? -1.095 -16.816 0.095 1.00 35.56 192 SER A CA 1
ATOM 1531 C C . SER A 1 192 ? -0.868 -18.037 -0.799 1.00 35.56 192 SER A C 1
ATOM 1533 O O . SER A 1 192 ? -0.164 -17.948 -1.806 1.00 35.56 192 SER A O 1
ATOM 1535 N N . ASN A 1 193 ? -1.405 -19.180 -0.375 1.00 34.34 193 ASN A N 1
ATOM 1536 C CA . ASN A 1 193 ? -1.214 -20.509 -0.957 1.00 34.34 193 ASN A CA 1
ATOM 1537 C C . ASN A 1 193 ? -1.188 -20.536 -2.492 1.00 34.34 193 ASN A C 1
ATOM 1539 O O . ASN A 1 193 ? -1.892 -19.764 -3.134 1.00 34.34 193 ASN A O 1
ATOM 1543 N N . TYR A 1 194 ? -0.391 -21.467 -3.038 1.00 38.25 194 TYR A N 1
ATOM 1544 C CA . TYR A 1 194 ? -0.285 -21.800 -4.463 1.00 38.25 194 TYR A CA 1
ATOM 1545 C C . TYR A 1 194 ? -1.661 -21.837 -5.142 1.00 38.25 194 TYR A C 1
ATOM 1547 O O . TYR A 1 194 ? -2.321 -22.873 -5.187 1.00 38.25 194 TYR A O 1
ATOM 1555 N N . ASP A 1 195 ? -2.063 -20.707 -5.707 1.00 39.03 195 ASP A N 1
ATOM 1556 C CA . ASP A 1 195 ? -3.046 -20.669 -6.766 1.00 39.03 195 ASP A CA 1
ATOM 1557 C C . ASP A 1 195 ? -2.304 -20.890 -8.091 1.00 39.03 195 ASP A C 1
ATOM 1559 O O . ASP A 1 195 ? -1.184 -20.417 -8.318 1.00 39.03 195 ASP A O 1
ATOM 1563 N N . SER A 1 196 ? -2.957 -21.634 -8.973 1.00 44.25 196 SER A N 1
ATOM 1564 C CA . SER A 1 196 ? -2.612 -21.873 -10.374 1.00 44.25 196 SER A CA 1
ATOM 1565 C C . SER A 1 196 ? -2.211 -20.614 -11.167 1.00 44.25 196 SER A C 1
ATOM 1567 O O . SER A 1 196 ? -1.592 -20.728 -12.226 1.00 44.25 196 SER A O 1
ATOM 1569 N N . SER A 1 197 ? -2.510 -19.422 -10.644 1.00 50.97 197 SER A N 1
ATOM 1570 C CA . SER A 1 197 ? -2.272 -18.113 -11.248 1.00 50.97 197 SER A CA 1
ATOM 1571 C C . SER A 1 197 ? -0.828 -17.586 -11.177 1.00 50.97 197 SER A C 1
ATOM 1573 O O . SER A 1 197 ? -0.517 -16.650 -11.911 1.00 50.97 197 SER A O 1
ATOM 1575 N N . LYS A 1 198 ? 0.084 -18.172 -10.375 1.00 64.12 198 LYS A N 1
ATOM 1576 C CA . LYS A 1 198 ? 1.503 -17.734 -10.256 1.00 64.12 198 LYS A CA 1
ATOM 1577 C C . LYS A 1 198 ? 1.664 -16.215 -10.018 1.00 64.12 198 LYS A C 1
ATOM 1579 O O . LYS A 1 198 ? 2.515 -15.575 -10.639 1.00 64.12 198 LYS A O 1
ATOM 1584 N N . LYS A 1 199 ? 0.861 -15.631 -9.126 1.00 67.69 199 LYS A N 1
ATOM 1585 C CA . LYS A 1 199 ? 0.936 -14.212 -8.730 1.00 67.69 199 LYS A CA 1
ATOM 1586 C C . LYS A 1 199 ? 1.384 -14.072 -7.271 1.00 67.69 199 LYS A C 1
ATOM 1588 O O . LYS A 1 199 ? 1.054 -14.912 -6.438 1.00 67.69 199 LYS A O 1
ATOM 1593 N N . THR A 1 200 ? 2.123 -13.009 -6.964 1.00 70.44 200 THR A N 1
ATOM 1594 C CA . THR A 1 200 ? 2.409 -12.562 -5.597 1.00 70.44 200 THR A CA 1
ATOM 1595 C C . THR A 1 200 ? 1.442 -11.452 -5.226 1.00 70.44 200 THR A C 1
ATOM 1597 O O . THR A 1 200 ? 1.346 -10.441 -5.926 1.00 70.44 200 THR A O 1
ATOM 1600 N N . LYS A 1 201 ? 0.769 -11.637 -4.091 1.00 76.50 201 LYS A N 1
ATOM 1601 C CA . LYS A 1 201 ? -0.095 -10.636 -3.478 1.00 76.50 201 LYS A CA 1
ATOM 1602 C C . LYS A 1 201 ? 0.728 -9.628 -2.683 1.00 76.50 201 LYS A C 1
ATOM 1604 O O . LYS A 1 201 ? 1.587 -9.988 -1.881 1.00 76.50 201 LYS A O 1
ATOM 1609 N N . PHE A 1 202 ? 0.419 -8.358 -2.879 1.00 77.75 202 PHE A N 1
ATOM 1610 C CA . PHE A 1 202 ? 0.960 -7.235 -2.137 1.00 77.75 202 PHE A CA 1
ATOM 1611 C C . PHE A 1 202 ? -0.202 -6.365 -1.664 1.00 77.75 202 PHE A C 1
ATOM 1613 O O . PHE A 1 202 ? -0.995 -5.923 -2.485 1.00 77.75 202 PHE A O 1
ATOM 1620 N N . ALA A 1 203 ? -0.314 -6.116 -0.358 1.00 85.19 203 ALA A N 1
ATOM 1621 C CA . ALA A 1 203 ? -1.400 -5.319 0.202 1.00 85.19 203 ALA A CA 1
ATOM 1622 C C . ALA A 1 203 ? -0.915 -4.374 1.303 1.00 85.19 203 ALA A C 1
ATOM 1624 O O . ALA A 1 203 ? -0.005 -4.703 2.070 1.00 85.19 203 ALA A O 1
ATOM 1625 N N . PHE A 1 204 ? -1.525 -3.193 1.384 1.00 87.25 204 PHE A N 1
ATOM 1626 C CA . PHE A 1 204 ? -1.201 -2.186 2.389 1.00 87.25 204 PHE A CA 1
ATOM 1627 C C . PHE A 1 204 ? -2.364 -1.224 2.637 1.00 87.25 204 PHE A C 1
ATOM 1629 O O . PHE A 1 204 ? -3.241 -1.063 1.787 1.00 87.25 204 PHE A O 1
ATOM 1636 N N . ILE A 1 205 ? -2.350 -0.583 3.806 1.00 90.88 205 ILE A N 1
ATOM 1637 C CA . ILE A 1 205 ? -3.241 0.535 4.129 1.00 90.88 205 ILE A CA 1
ATOM 1638 C C . ILE A 1 205 ? -2.408 1.809 4.208 1.00 90.88 205 ILE A C 1
ATOM 1640 O O . ILE A 1 205 ? -1.270 1.787 4.678 1.00 90.88 205 ILE A O 1
ATOM 1644 N N . PHE A 1 206 ? -2.962 2.913 3.722 1.00 92.06 206 PHE A N 1
ATOM 1645 C CA . PHE A 1 206 ? -2.329 4.221 3.785 1.00 92.06 206 PHE A CA 1
ATOM 1646 C C . PHE A 1 206 ? -3.350 5.320 4.070 1.00 92.06 206 PHE A C 1
ATOM 1648 O O . PHE A 1 206 ? -4.524 5.198 3.721 1.00 92.06 206 PHE A O 1
ATOM 1655 N N . ARG A 1 207 ? -2.863 6.418 4.652 1.00 90.88 207 ARG A N 1
ATOM 1656 C CA . ARG A 1 207 ? -3.621 7.646 4.894 1.00 90.88 207 ARG A CA 1
ATOM 1657 C C . ARG A 1 207 ? -2.905 8.829 4.238 1.00 90.88 207 ARG A C 1
ATOM 1659 O O . ARG A 1 207 ? -1.742 9.083 4.570 1.00 90.88 207 ARG A O 1
ATOM 1666 N N . PRO A 1 208 ? -3.544 9.540 3.297 1.00 90.94 208 PRO A N 1
ATOM 1667 C CA . PRO A 1 208 ? -3.015 10.788 2.771 1.00 90.94 208 PRO A CA 1
ATOM 1668 C C . PRO A 1 208 ? -2.922 11.844 3.879 1.00 90.94 208 PRO A C 1
ATOM 1670 O O . PRO A 1 208 ? -3.879 12.032 4.628 1.00 90.94 208 PRO A O 1
ATOM 1673 N N . ILE A 1 209 ? -1.787 12.540 3.973 1.00 84.38 209 ILE A N 1
ATOM 1674 C CA . ILE A 1 209 ? -1.570 13.613 4.966 1.00 84.38 209 ILE A CA 1
ATOM 1675 C C . ILE A 1 209 ? -2.235 14.939 4.577 1.00 84.38 209 ILE A C 1
ATOM 1677 O O . ILE A 1 209 ? -2.335 15.848 5.392 1.00 84.38 209 ILE A O 1
ATOM 1681 N N . GLU A 1 210 ? -2.631 15.074 3.314 1.00 83.38 210 GLU A N 1
ATOM 1682 C CA . GLU A 1 210 ? -3.283 16.256 2.762 1.00 83.38 210 GLU A CA 1
ATOM 1683 C C . GLU A 1 210 ? -4.098 15.875 1.519 1.00 83.38 210 GLU A C 1
ATOM 1685 O O . GLU A 1 210 ? -3.900 14.810 0.926 1.00 83.38 210 GLU A O 1
ATOM 1690 N N . ASP A 1 211 ? -5.002 16.759 1.108 1.00 84.81 211 ASP A N 1
ATOM 1691 C CA . ASP A 1 211 ? -5.798 16.576 -0.100 1.00 84.81 211 ASP A CA 1
ATOM 1692 C C . ASP A 1 211 ? -4.966 16.777 -1.377 1.00 84.81 211 ASP A C 1
ATOM 1694 O O . ASP A 1 211 ? -3.911 17.428 -1.414 1.00 84.81 211 ASP A O 1
ATOM 1698 N N . GLY A 1 212 ? -5.502 16.260 -2.482 1.00 84.94 212 GLY A N 1
ATOM 1699 C CA . GLY A 1 212 ? -5.010 16.562 -3.823 1.00 84.94 212 GLY A CA 1
ATOM 1700 C C . GLY A 1 212 ? -4.146 15.480 -4.452 1.00 84.94 212 GLY A C 1
ATOM 1701 O O . GLY A 1 212 ? -3.806 15.610 -5.628 1.00 84.94 212 GLY A O 1
ATOM 1702 N N . PHE A 1 213 ? -3.820 14.403 -3.734 1.00 89.12 213 PHE A N 1
ATOM 1703 C CA . PHE A 1 213 ? -3.184 13.233 -4.340 1.00 89.12 213 PHE A CA 1
ATOM 1704 C C . PHE A 1 213 ? -4.150 12.541 -5.304 1.00 89.12 213 PHE A C 1
ATOM 1706 O O . PHE A 1 213 ? -5.326 12.374 -4.998 1.00 89.12 213 PHE A O 1
ATOM 1713 N N . ARG A 1 214 ? -3.665 12.129 -6.475 1.00 91.69 214 ARG A N 1
ATOM 1714 C CA . ARG A 1 214 ? -4.493 11.580 -7.568 1.00 91.69 214 ARG A CA 1
ATOM 1715 C C . ARG A 1 214 ? -4.053 10.207 -8.044 1.00 91.69 214 ARG A C 1
ATOM 1717 O O . ARG A 1 214 ? -4.794 9.542 -8.767 1.00 91.69 214 ARG A O 1
ATOM 1724 N N . GLN A 1 215 ? -2.843 9.802 -7.678 1.00 92.56 215 GLN A N 1
ATOM 1725 C CA . GLN A 1 215 ? -2.261 8.552 -8.133 1.00 92.56 215 GLN A CA 1
ATOM 1726 C C . GLN A 1 215 ? -1.366 7.932 -7.065 1.00 92.56 215 GLN A C 1
ATOM 1728 O O . GLN A 1 215 ? -0.822 8.638 -6.213 1.00 92.56 215 GLN A O 1
ATOM 1733 N N . ILE A 1 216 ? -1.220 6.612 -7.145 1.00 93.00 216 ILE A N 1
ATOM 1734 C CA . ILE A 1 216 ? -0.230 5.837 -6.398 1.00 93.00 216 ILE A CA 1
ATOM 1735 C C . ILE A 1 216 ? 0.826 5.395 -7.408 1.00 93.00 216 ILE A C 1
ATOM 1737 O O . ILE A 1 216 ? 0.505 4.610 -8.302 1.00 93.00 216 ILE A O 1
ATOM 1741 N N . SER A 1 217 ? 2.053 5.900 -7.306 1.00 90.75 217 SER A N 1
ATOM 1742 C CA . SER A 1 217 ? 3.156 5.484 -8.173 1.00 90.75 217 SER A CA 1
ATOM 1743 C C . SER A 1 217 ? 3.922 4.315 -7.567 1.00 90.75 217 SER A C 1
ATOM 1745 O O . SER A 1 217 ? 4.122 4.239 -6.354 1.00 90.75 217 SER A O 1
ATOM 1747 N N . PHE A 1 218 ? 4.333 3.394 -8.436 1.00 89.38 218 PHE A N 1
ATOM 1748 C CA . PHE A 1 218 ? 5.162 2.238 -8.128 1.00 89.38 218 PHE A CA 1
ATOM 1749 C C . PHE A 1 218 ? 6.419 2.341 -8.980 1.00 89.38 218 PHE A C 1
ATOM 1751 O O . PHE A 1 218 ? 6.466 1.874 -10.118 1.00 89.38 218 PHE A O 1
ATOM 1758 N N . GLN A 1 219 ? 7.425 3.001 -8.420 1.00 87.25 219 GLN A N 1
ATOM 1759 C CA . GLN A 1 219 ? 8.702 3.202 -9.083 1.00 87.25 219 GLN A CA 1
ATOM 1760 C C . GLN A 1 219 ? 9.626 2.033 -8.759 1.00 87.25 219 GLN A C 1
ATOM 1762 O O . GLN A 1 219 ? 9.911 1.794 -7.589 1.00 87.25 219 GLN A O 1
ATOM 1767 N N . ILE A 1 220 ? 10.103 1.316 -9.768 1.00 82.88 220 ILE A N 1
ATOM 1768 C CA . ILE A 1 220 ? 11.109 0.272 -9.587 1.00 82.88 220 ILE A CA 1
ATOM 1769 C C . ILE A 1 220 ? 12.451 0.940 -9.274 1.00 82.88 220 ILE A C 1
ATOM 1771 O O . ILE A 1 220 ? 12.916 1.824 -9.998 1.00 82.88 220 ILE A O 1
ATOM 1775 N N . ASP A 1 221 ? 13.094 0.492 -8.205 1.00 82.12 221 ASP A N 1
ATOM 1776 C CA . ASP A 1 221 ? 14.446 0.908 -7.871 1.00 82.12 221 ASP A CA 1
ATOM 1777 C C . ASP A 1 221 ? 15.426 0.307 -8.878 1.00 82.12 221 ASP A C 1
ATOM 1779 O O . ASP A 1 221 ? 15.452 -0.907 -9.089 1.00 82.12 221 ASP A O 1
ATOM 1783 N N . ARG A 1 222 ? 16.234 1.166 -9.501 1.00 71.88 222 ARG A N 1
ATOM 1784 C CA . ARG A 1 222 ? 17.165 0.762 -10.558 1.00 71.88 222 ARG A CA 1
ATOM 1785 C C . ARG A 1 222 ? 18.477 0.261 -9.963 1.00 71.88 222 ARG A C 1
ATOM 1787 O O . ARG A 1 222 ? 19.120 0.977 -9.193 1.00 71.88 222 ARG A O 1
ATOM 1794 N N . GLY A 1 223 ? 18.871 -0.951 -10.342 1.00 65.69 223 GLY A N 1
ATOM 1795 C CA . GLY A 1 223 ? 20.199 -1.510 -10.086 1.00 65.69 223 GLY A CA 1
ATOM 1796 C C . GLY A 1 223 ? 21.129 -1.326 -11.292 1.00 65.69 223 GLY A C 1
ATOM 1797 O O . GLY A 1 223 ? 20.651 -1.004 -12.381 1.00 65.69 223 GLY A O 1
ATOM 1798 N N . PRO A 1 224 ? 22.454 -1.525 -11.145 1.00 63.78 224 PRO A N 1
ATOM 1799 C CA . PRO A 1 224 ? 23.408 -1.463 -12.258 1.00 63.78 224 PRO A CA 1
ATOM 1800 C C . PRO A 1 224 ? 23.007 -2.324 -13.466 1.00 63.78 224 PRO A C 1
ATOM 1802 O O . PRO A 1 224 ? 23.245 -1.942 -14.609 1.00 63.78 224 PRO A O 1
ATOM 1805 N N . GLU A 1 225 ? 22.358 -3.462 -13.222 1.00 58.28 225 GLU A N 1
ATOM 1806 C CA . GLU A 1 225 ? 21.841 -4.360 -14.252 1.00 58.28 225 GLU A CA 1
ATOM 1807 C C . GLU A 1 225 ? 20.774 -3.713 -15.145 1.00 58.28 225 GLU A C 1
ATOM 1809 O O . GLU A 1 225 ? 20.712 -4.016 -16.334 1.00 58.28 225 GLU A O 1
ATOM 1814 N N . ASP A 1 226 ? 19.965 -2.790 -14.614 1.00 61.75 226 ASP A N 1
ATOM 1815 C CA . ASP A 1 226 ? 18.876 -2.162 -15.365 1.00 61.75 226 ASP A CA 1
ATOM 1816 C C . ASP A 1 226 ? 19.394 -1.214 -16.456 1.00 61.75 226 ASP A C 1
ATOM 1818 O O . ASP A 1 226 ? 18.745 -1.051 -17.486 1.00 61.75 226 ASP A O 1
ATOM 1822 N N . TYR A 1 227 ? 20.584 -0.638 -16.279 1.00 63.06 227 TYR A N 1
ATOM 1823 C CA . TYR A 1 227 ? 21.197 0.260 -17.263 1.00 63.06 227 TYR A CA 1
ATOM 1824 C C . TYR A 1 227 ? 21.723 -0.493 -18.499 1.00 63.06 227 TYR A C 1
ATOM 1826 O O . TYR A 1 227 ? 21.872 0.092 -19.568 1.00 63.06 227 TYR A O 1
ATOM 1834 N N . GLY A 1 228 ? 21.986 -1.799 -18.377 1.00 57.56 228 GLY A N 1
ATOM 1835 C CA . GLY A 1 228 ? 22.437 -2.647 -19.487 1.00 57.56 228 GLY A CA 1
ATOM 1836 C C . GLY A 1 228 ? 21.309 -3.354 -20.244 1.00 57.56 228 GLY A C 1
ATOM 1837 O O . GLY A 1 228 ? 21.554 -3.949 -21.293 1.00 57.56 228 GLY A O 1
ATOM 1838 N N . LEU A 1 229 ? 20.079 -3.320 -19.722 1.00 60.72 229 LEU A N 1
ATOM 1839 C CA . LEU A 1 229 ? 18.916 -3.957 -20.336 1.00 60.72 229 LEU A CA 1
ATOM 1840 C C . LEU A 1 229 ? 18.229 -2.973 -21.279 1.00 60.72 229 LEU A C 1
ATOM 1842 O O . LEU A 1 229 ? 17.715 -1.955 -20.832 1.00 60.72 229 LEU A O 1
ATOM 1846 N N . ILE A 1 230 ? 18.206 -3.291 -22.573 1.00 64.38 230 ILE A N 1
ATOM 1847 C CA . ILE A 1 230 ? 17.636 -2.435 -23.618 1.00 64.38 230 ILE A CA 1
ATOM 1848 C C . ILE A 1 230 ? 16.371 -3.089 -24.163 1.00 64.38 230 ILE A C 1
ATOM 1850 O O . ILE A 1 230 ? 16.431 -4.163 -24.765 1.00 64.38 230 ILE A O 1
ATOM 1854 N N . ASN A 1 231 ? 15.234 -2.418 -24.012 1.00 64.38 231 ASN A N 1
ATOM 1855 C CA . ASN A 1 231 ? 14.000 -2.810 -24.674 1.00 64.38 231 ASN A CA 1
ATOM 1856 C C . ASN A 1 231 ? 13.874 -2.008 -25.971 1.00 64.38 231 ASN A C 1
ATOM 1858 O O . ASN A 1 231 ? 13.869 -0.775 -25.970 1.00 64.38 231 ASN A O 1
ATOM 1862 N N . SER A 1 232 ? 13.789 -2.710 -27.098 1.00 71.81 232 SER A N 1
ATOM 1863 C CA . SER A 1 232 ? 13.735 -2.097 -28.424 1.00 71.81 232 SER A CA 1
ATOM 1864 C C . SER A 1 232 ? 12.646 -2.717 -29.285 1.00 71.81 232 SER A C 1
ATOM 1866 O O . SER A 1 232 ? 12.259 -3.870 -29.094 1.00 71.81 232 SER A O 1
ATOM 1868 N N . GLU A 1 233 ? 12.156 -1.939 -30.241 1.00 72.12 233 GLU A N 1
ATOM 1869 C CA . GLU A 1 233 ? 11.167 -2.366 -31.225 1.00 72.12 233 GLU A CA 1
ATOM 1870 C C . GLU A 1 233 ? 11.666 -2.064 -32.635 1.00 72.12 233 GLU A C 1
ATOM 1872 O O . GLU A 1 233 ? 12.433 -1.127 -32.859 1.00 72.12 233 GLU A O 1
ATOM 1877 N N . THR A 1 234 ? 11.228 -2.860 -33.611 1.00 67.19 234 THR A N 1
ATOM 1878 C CA . THR A 1 234 ? 11.498 -2.569 -35.021 1.00 67.19 234 THR A CA 1
ATOM 1879 C C . THR A 1 234 ? 10.416 -1.648 -35.565 1.00 67.19 234 THR A C 1
ATOM 1881 O O . THR A 1 234 ? 9.266 -2.055 -35.713 1.00 67.19 234 THR A O 1
ATOM 1884 N N . GLN A 1 235 ? 10.791 -0.419 -35.909 1.00 72.00 235 GLN A N 1
ATOM 1885 C CA . GLN A 1 235 ? 9.917 0.555 -36.554 1.00 72.00 235 GLN A CA 1
ATOM 1886 C C . GLN A 1 235 ? 10.471 0.897 -37.936 1.00 72.00 235 GLN A C 1
ATOM 1888 O O . GLN A 1 235 ? 11.623 1.303 -38.071 1.00 72.00 235 GLN A O 1
ATOM 1893 N N . ASN A 1 236 ? 9.660 0.708 -38.982 1.00 74.00 236 ASN A N 1
ATOM 1894 C CA . ASN A 1 236 ? 10.045 0.966 -40.378 1.00 74.00 236 ASN A CA 1
ATOM 1895 C C . ASN A 1 236 ? 11.373 0.295 -40.798 1.00 74.00 236 ASN A C 1
ATOM 1897 O O . ASN A 1 236 ? 12.134 0.853 -41.583 1.00 74.00 236 ASN A O 1
ATOM 1901 N N . GLY A 1 237 ? 11.661 -0.898 -40.263 1.00 75.75 237 GLY A N 1
ATOM 1902 C CA . GLY A 1 237 ? 12.890 -1.651 -40.548 1.00 75.75 237 GLY A CA 1
ATOM 1903 C C . GLY A 1 237 ? 14.112 -1.264 -39.708 1.00 75.75 237 GLY A C 1
ATOM 1904 O O . GLY A 1 237 ? 15.144 -1.915 -39.840 1.00 75.75 237 GLY A O 1
ATOM 1905 N N . ASN A 1 238 ? 13.998 -0.272 -38.819 1.00 69.75 238 ASN A N 1
ATOM 1906 C CA . ASN A 1 238 ? 15.063 0.151 -37.911 1.00 69.75 238 ASN A CA 1
ATOM 1907 C C . ASN A 1 238 ? 14.756 -0.263 -36.467 1.00 69.75 238 ASN A C 1
ATOM 1909 O O . ASN A 1 238 ? 13.620 -0.140 -36.009 1.00 69.75 238 ASN A O 1
ATOM 1913 N N . THR A 1 239 ? 15.775 -0.709 -35.733 1.00 68.38 239 THR A N 1
ATOM 1914 C CA . THR A 1 239 ? 15.674 -0.964 -34.289 1.00 68.38 239 THR A CA 1
ATOM 1915 C C . THR A 1 239 ? 15.710 0.360 -33.532 1.00 68.38 239 THR A C 1
ATOM 1917 O O . THR A 1 239 ? 16.704 1.080 -33.591 1.00 68.38 239 THR A O 1
ATOM 1920 N N . VAL A 1 240 ? 14.635 0.672 -32.812 1.00 70.56 240 VAL A N 1
ATOM 1921 C CA . VAL A 1 240 ? 14.500 1.871 -31.979 1.00 70.56 240 VAL A CA 1
ATOM 1922 C C . VAL A 1 240 ? 14.462 1.447 -30.515 1.00 70.56 240 VAL A C 1
ATOM 1924 O O . VAL A 1 240 ? 13.692 0.561 -30.146 1.00 70.56 240 VAL A O 1
ATOM 1927 N N . VAL A 1 241 ? 15.296 2.068 -29.678 1.00 66.38 241 VAL A N 1
ATOM 1928 C CA . VAL A 1 241 ? 15.267 1.863 -28.223 1.00 66.38 241 VAL A CA 1
ATOM 1929 C C . VAL A 1 241 ? 14.044 2.574 -27.646 1.00 66.38 241 VAL A C 1
ATOM 1931 O O . VAL A 1 241 ? 13.869 3.770 -27.862 1.00 66.38 241 VAL A O 1
ATOM 1934 N N . ILE A 1 242 ? 13.200 1.830 -26.932 1.00 70.94 242 ILE A N 1
ATOM 1935 C CA . ILE A 1 242 ? 11.955 2.330 -26.337 1.00 70.94 242 ILE A CA 1
ATOM 1936 C C . ILE A 1 242 ? 12.172 2.723 -24.875 1.00 70.94 242 ILE A C 1
ATOM 1938 O O . ILE A 1 242 ? 11.704 3.773 -24.438 1.00 70.94 242 ILE A O 1
ATOM 1942 N N . ASP A 1 243 ? 12.857 1.873 -24.113 1.00 70.25 243 ASP A N 1
ATOM 1943 C CA . ASP A 1 243 ? 13.241 2.118 -22.725 1.00 70.25 243 ASP A CA 1
ATOM 1944 C C . ASP A 1 243 ? 14.334 1.137 -22.272 1.00 70.25 243 ASP A C 1
ATOM 1946 O O . ASP A 1 243 ? 14.755 0.243 -23.015 1.00 70.25 243 ASP A O 1
ATOM 1950 N N . TYR A 1 244 ? 14.796 1.338 -21.040 1.00 65.88 244 TYR A N 1
ATOM 1951 C CA . TYR A 1 244 ? 15.790 0.517 -20.370 1.00 65.88 244 TYR A CA 1
ATOM 1952 C C . TYR A 1 244 ? 15.212 -0.188 -19.141 1.00 65.88 244 TYR A C 1
ATOM 1954 O O . TYR A 1 244 ? 14.184 0.207 -18.580 1.00 65.88 244 TYR A O 1
ATOM 1962 N N . GLY A 1 245 ? 15.931 -1.210 -18.687 1.00 67.12 245 GLY A N 1
ATOM 1963 C CA . GLY A 1 245 ? 15.687 -1.890 -17.425 1.00 67.12 245 GLY A CA 1
ATOM 1964 C C . GLY A 1 245 ? 14.580 -2.932 -17.460 1.00 67.12 245 GLY A C 1
ATOM 1965 O O . GLY A 1 245 ? 13.917 -3.197 -18.469 1.00 67.12 245 GLY A O 1
ATOM 1966 N N . ARG A 1 246 ? 14.393 -3.561 -16.302 1.00 72.44 246 ARG A N 1
ATOM 1967 C CA . ARG A 1 246 ? 13.301 -4.505 -16.081 1.00 72.44 246 ARG A CA 1
ATOM 1968 C C . ARG A 1 246 ? 11.966 -3.766 -16.055 1.00 72.44 246 ARG A C 1
ATOM 1970 O O . ARG A 1 246 ? 11.842 -2.692 -15.463 1.00 72.44 246 ARG A O 1
ATOM 1977 N N . LYS A 1 247 ? 10.947 -4.405 -16.630 1.00 73.44 247 LYS A N 1
ATOM 1978 C CA . LYS A 1 247 ? 9.562 -3.921 -16.661 1.00 73.44 247 LYS A CA 1
ATOM 1979 C C . LYS A 1 247 ? 8.597 -4.940 -16.074 1.00 73.44 247 LYS A C 1
ATOM 1981 O O . LYS A 1 247 ? 8.906 -6.131 -16.007 1.00 73.44 247 LYS A O 1
ATOM 1986 N N . ILE A 1 248 ? 7.427 -4.455 -15.676 1.00 76.69 248 ILE A N 1
ATOM 1987 C CA . ILE A 1 248 ? 6.299 -5.286 -15.259 1.00 76.69 248 ILE A CA 1
ATOM 1988 C C . ILE A 1 248 ? 5.225 -5.187 -16.320 1.00 76.69 248 ILE A C 1
ATOM 1990 O O . ILE A 1 248 ? 4.852 -4.097 -16.732 1.00 76.69 248 ILE A O 1
ATOM 1994 N N . ASP A 1 249 ? 4.725 -6.341 -16.742 1.00 75.38 249 ASP A N 1
ATOM 1995 C CA . ASP A 1 249 ? 3.583 -6.417 -17.640 1.00 75.38 249 ASP A CA 1
ATOM 1996 C C . ASP A 1 249 ? 2.303 -6.081 -16.866 1.00 75.38 249 ASP A C 1
ATOM 1998 O O . ASP A 1 249 ? 1.683 -6.951 -16.244 1.00 75.38 249 ASP A O 1
ATOM 2002 N N . ILE A 1 250 ? 1.923 -4.800 -16.885 1.00 84.56 250 ILE A N 1
ATOM 2003 C CA . ILE A 1 250 ? 0.766 -4.293 -16.142 1.00 84.56 250 ILE A CA 1
ATOM 2004 C C . ILE A 1 250 ? -0.558 -4.915 -16.603 1.00 84.56 250 ILE A C 1
ATOM 2006 O O . ILE A 1 250 ? -1.514 -4.934 -15.836 1.00 84.56 250 ILE A O 1
ATOM 2010 N N . THR A 1 251 ? -0.620 -5.488 -17.812 1.00 81.81 251 THR A N 1
ATOM 2011 C CA . THR A 1 251 ? -1.837 -6.142 -18.330 1.00 81.81 251 THR A CA 1
ATOM 2012 C C . THR A 1 251 ? -2.180 -7.430 -17.584 1.00 81.81 251 THR A C 1
ATOM 2014 O O . THR A 1 251 ? -3.299 -7.931 -17.679 1.00 81.81 251 THR A O 1
ATOM 2017 N N . LYS A 1 252 ? -1.220 -7.968 -16.824 1.00 80.25 252 LYS A N 1
ATOM 2018 C CA . LYS A 1 252 ? -1.363 -9.185 -16.020 1.00 80.25 252 LYS A CA 1
ATOM 2019 C C . LYS A 1 252 ? -1.460 -8.910 -14.520 1.00 80.25 252 LYS A C 1
ATOM 2021 O O . LYS A 1 252 ? -1.549 -9.867 -13.747 1.00 80.25 252 LYS A O 1
ATOM 2026 N N . VAL A 1 253 ? -1.399 -7.645 -14.111 1.00 84.12 253 VAL A N 1
ATOM 2027 C CA . VAL A 1 253 ? -1.484 -7.232 -12.709 1.00 84.12 253 VAL A CA 1
ATOM 2028 C C . VAL A 1 253 ? -2.943 -6.971 -12.359 1.00 84.12 253 VAL A C 1
ATOM 2030 O O . VAL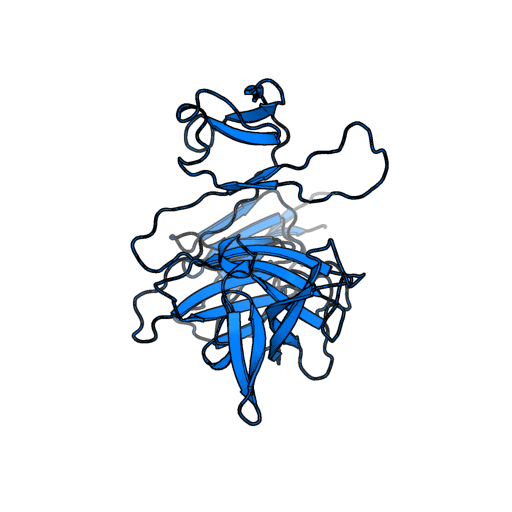 A 1 253 ? -3.596 -6.163 -13.015 1.00 84.12 253 VAL A O 1
ATOM 2033 N N . ASP A 1 254 ? -3.441 -7.619 -11.306 1.00 87.00 254 ASP A N 1
ATOM 2034 C CA . ASP A 1 254 ? -4.773 -7.302 -10.777 1.00 87.00 254 ASP A CA 1
ATOM 2035 C C . ASP A 1 254 ? -4.640 -6.283 -9.652 1.00 87.00 254 ASP A C 1
ATOM 2037 O O . ASP A 1 254 ? -3.731 -6.381 -8.823 1.00 87.00 254 ASP A O 1
ATOM 2041 N N . THR A 1 255 ? -5.556 -5.321 -9.600 1.00 90.19 255 THR A N 1
ATOM 2042 C CA . THR A 1 255 ? -5.518 -4.234 -8.623 1.00 90.19 255 THR A CA 1
ATOM 2043 C C . THR A 1 255 ? -6.859 -4.090 -7.915 1.00 90.19 255 THR A C 1
ATOM 2045 O O . THR A 1 255 ? -7.916 -4.127 -8.544 1.00 90.19 255 THR A O 1
ATOM 2048 N N . LYS A 1 256 ? -6.823 -3.903 -6.594 1.00 91.06 256 LYS A N 1
ATOM 2049 C CA . LYS A 1 256 ? -7.985 -3.526 -5.782 1.00 91.06 256 LYS A CA 1
ATOM 2050 C C . LYS A 1 256 ? -7.629 -2.299 -4.959 1.00 91.06 256 LYS A C 1
ATOM 2052 O O . LYS A 1 256 ? -6.591 -2.259 -4.305 1.00 91.06 256 LYS A O 1
ATOM 2057 N N . LEU A 1 257 ? -8.503 -1.301 -4.992 1.00 94.56 257 LEU A N 1
ATOM 2058 C CA . LEU A 1 257 ? -8.355 -0.067 -4.234 1.00 94.56 257 LEU A CA 1
ATOM 2059 C C . LEU A 1 257 ? -9.690 0.255 -3.577 1.00 94.56 257 LEU A C 1
ATOM 2061 O O . LEU A 1 257 ? -10.705 0.360 -4.267 1.00 94.56 257 LEU A O 1
ATOM 2065 N N . CYS A 1 258 ? -9.681 0.423 -2.259 1.00 93.56 258 CYS A N 1
ATOM 2066 C CA . CYS A 1 258 ? -10.880 0.707 -1.484 1.00 93.56 258 CYS A CA 1
ATOM 2067 C C . CYS A 1 258 ? -10.654 1.892 -0.538 1.00 93.56 258 CYS A C 1
ATOM 2069 O O . CYS A 1 258 ? -9.599 2.003 0.080 1.00 93.56 258 CYS A O 1
ATOM 2071 N N . GLU A 1 259 ? -11.663 2.745 -0.391 1.00 94.69 259 GLU A N 1
ATOM 2072 C CA . GLU A 1 259 ? -11.801 3.717 0.697 1.00 94.69 259 GLU A CA 1
ATOM 2073 C C . GLU A 1 259 ? -12.349 2.959 1.911 1.00 94.69 259 GLU A C 1
ATOM 2075 O O . GLU A 1 259 ? -13.372 2.275 1.804 1.00 94.69 259 GLU A O 1
ATOM 2080 N N . LEU A 1 260 ? -11.661 3.023 3.049 1.00 93.00 260 LEU A N 1
ATOM 2081 C CA . LEU A 1 260 ? -12.085 2.349 4.271 1.00 93.00 260 LEU A CA 1
ATOM 2082 C C . LEU A 1 260 ? -12.951 3.275 5.122 1.00 93.00 260 LEU A C 1
ATOM 2084 O O . LEU A 1 260 ? -12.731 4.481 5.214 1.00 93.00 260 LEU A O 1
ATOM 2088 N N . THR A 1 261 ? -13.953 2.690 5.768 1.00 92.06 261 THR A N 1
ATOM 2089 C CA . THR A 1 261 ? -14.835 3.424 6.673 1.00 92.06 261 THR A CA 1
ATOM 2090 C C . THR A 1 261 ? -14.192 3.534 8.043 1.00 92.06 261 THR A C 1
ATOM 2092 O O . THR A 1 261 ? -13.855 2.514 8.645 1.00 92.06 261 THR A O 1
ATOM 2095 N N . ASN A 1 262 ? -14.109 4.757 8.570 1.00 93.12 262 ASN A N 1
ATOM 2096 C CA . ASN A 1 262 ? -13.751 4.960 9.965 1.00 93.12 262 ASN A CA 1
ATOM 2097 C C . ASN A 1 262 ? -14.882 4.444 10.872 1.00 93.12 262 ASN A C 1
ATOM 2099 O O . ASN A 1 262 ? -15.968 5.026 10.945 1.00 93.12 262 ASN A O 1
ATOM 2103 N N . LEU A 1 263 ? -14.617 3.336 11.554 1.00 92.19 263 LEU A N 1
ATOM 2104 C CA . LEU A 1 263 ? -15.560 2.616 12.397 1.00 92.19 263 LEU A CA 1
ATOM 2105 C C . LEU A 1 263 ? -15.822 3.322 13.726 1.00 92.19 263 LEU A C 1
ATOM 2107 O O . LEU A 1 263 ? -16.886 3.100 14.299 1.00 92.19 263 LEU A O 1
ATOM 2111 N N . THR A 1 264 ? -14.926 4.194 14.207 1.00 91.25 264 THR A N 1
ATOM 2112 C CA . THR A 1 264 ? -15.167 4.937 15.459 1.00 91.25 264 THR A CA 1
ATOM 2113 C C . THR A 1 264 ? -16.393 5.845 15.346 1.00 91.25 264 THR A C 1
ATOM 2115 O O . THR A 1 264 ? -17.166 5.961 16.292 1.00 91.25 264 THR A O 1
ATOM 2118 N N . ASN A 1 265 ? -16.681 6.363 14.147 1.00 89.69 265 ASN A N 1
ATOM 2119 C CA . ASN A 1 265 ? -17.902 7.124 13.853 1.00 89.69 265 ASN A CA 1
ATOM 2120 C C . ASN A 1 265 ? -19.196 6.301 14.001 1.00 89.69 265 ASN A C 1
ATOM 2122 O O . ASN A 1 265 ? -20.287 6.865 14.051 1.00 89.69 265 ASN A O 1
ATOM 2126 N N . GLN A 1 266 ? -19.093 4.971 14.028 1.00 87.69 266 GLN A N 1
ATOM 2127 C CA . GLN A 1 266 ? -20.214 4.048 14.226 1.00 87.69 266 GLN A CA 1
ATOM 2128 C C . GLN A 1 266 ? -20.282 3.513 15.665 1.00 87.69 266 GLN A C 1
ATOM 2130 O O . GLN A 1 266 ? -21.170 2.722 15.993 1.00 87.69 266 GLN A O 1
ATOM 2135 N N . MET A 1 267 ? -19.341 3.914 16.522 1.00 89.50 267 MET A N 1
ATOM 2136 C CA . MET A 1 267 ? -19.292 3.550 17.932 1.00 89.50 267 MET A CA 1
ATOM 2137 C C . MET A 1 267 ? -20.005 4.599 18.788 1.00 89.50 267 MET A C 1
ATOM 2139 O O . MET A 1 267 ? -20.330 5.697 18.345 1.00 89.50 267 MET A O 1
ATOM 2143 N N . LYS A 1 268 ? -20.267 4.248 20.050 1.00 86.56 268 LYS A N 1
ATOM 2144 C CA . LYS A 1 268 ? -20.931 5.148 21.011 1.00 86.56 268 LYS A CA 1
ATOM 2145 C C . LYS A 1 268 ? -20.137 6.428 21.296 1.00 86.56 268 LYS A C 1
ATOM 2147 O O . LYS A 1 268 ? -20.750 7.445 21.600 1.00 86.56 268 LYS A O 1
ATOM 2152 N N . ASN A 1 269 ? -18.810 6.358 21.224 1.00 85.50 269 ASN A N 1
ATOM 2153 C CA . ASN A 1 269 ? -17.907 7.498 21.312 1.00 85.50 269 ASN A CA 1
ATOM 2154 C C . ASN A 1 269 ? -16.881 7.372 20.168 1.00 85.50 269 ASN A C 1
ATOM 2156 O O . ASN A 1 269 ? -16.334 6.278 19.998 1.00 85.50 269 ASN A O 1
ATOM 2160 N N . PRO A 1 270 ? -16.645 8.432 19.372 1.00 83.50 270 PRO A N 1
ATOM 2161 C CA . PRO A 1 270 ? -15.640 8.424 18.307 1.00 83.50 270 PRO A CA 1
ATOM 2162 C C . PRO A 1 270 ? -14.191 8.379 18.814 1.00 83.50 270 PRO A C 1
ATOM 2164 O O . PRO A 1 270 ? -13.287 8.118 18.021 1.00 83.50 270 PRO A O 1
ATOM 2167 N N . VAL A 1 271 ? -13.971 8.626 20.106 1.00 88.25 271 VAL A N 1
ATOM 2168 C CA . VAL A 1 271 ? -12.673 8.503 20.769 1.00 88.25 271 VAL A CA 1
ATOM 2169 C C . VAL A 1 271 ? -12.729 7.333 21.746 1.00 88.25 271 VAL A C 1
ATOM 2171 O O . VAL A 1 271 ? -13.599 7.283 22.620 1.00 88.25 271 VAL A O 1
ATOM 2174 N N . ILE A 1 272 ? -11.825 6.371 21.570 1.00 91.25 272 ILE A N 1
ATOM 2175 C CA . ILE A 1 272 ? -11.759 5.146 22.374 1.00 91.25 272 ILE A CA 1
ATOM 2176 C C . ILE A 1 272 ? -10.357 4.978 22.975 1.00 91.25 272 ILE A C 1
ATOM 2178 O O . ILE A 1 272 ? -9.354 5.315 22.350 1.00 91.25 272 ILE A O 1
ATOM 2182 N N . ASP A 1 273 ? -10.297 4.458 24.199 1.00 87.88 273 ASP A N 1
ATOM 2183 C CA . ASP A 1 273 ? -9.078 4.379 25.024 1.00 87.88 273 ASP A CA 1
ATOM 2184 C C . ASP A 1 273 ? -8.394 3.002 24.939 1.00 87.88 273 ASP A C 1
ATOM 2186 O O . ASP A 1 273 ? -7.200 2.839 25.222 1.00 87.88 273 ASP A O 1
ATOM 2190 N N . ARG A 1 274 ? -9.183 1.984 24.581 1.00 91.06 274 ARG A N 1
ATOM 2191 C CA . ARG A 1 274 ? -8.757 0.591 24.449 1.00 91.06 274 ARG A CA 1
ATOM 2192 C C . ARG A 1 274 ? -9.593 -0.113 23.399 1.00 91.06 274 ARG A C 1
ATOM 2194 O O . ARG A 1 274 ? -10.799 0.124 23.309 1.00 91.06 274 ARG A O 1
ATOM 2201 N N . ILE A 1 275 ? -8.963 -1.025 22.668 1.00 94.31 275 ILE A N 1
ATOM 2202 C CA . ILE A 1 275 ? -9.645 -1.935 21.750 1.00 94.31 275 ILE A CA 1
ATOM 2203 C C . ILE A 1 275 ? -9.140 -3.366 21.897 1.00 94.31 275 ILE A C 1
ATOM 2205 O O . ILE A 1 275 ? -7.947 -3.596 22.079 1.00 94.31 275 ILE A O 1
ATOM 2209 N N . GLY A 1 276 ? -10.054 -4.315 21.740 1.00 94.56 276 GLY A N 1
ATOM 2210 C CA . GLY A 1 276 ? -9.794 -5.715 21.443 1.00 94.56 276 GLY A CA 1
ATOM 2211 C C . GLY A 1 276 ? -10.487 -6.067 20.132 1.00 94.56 276 GLY A C 1
ATOM 2212 O O . GLY A 1 276 ? -11.712 -6.020 20.041 1.00 94.56 276 GLY A O 1
ATOM 2213 N N . VAL A 1 277 ? -9.712 -6.388 19.101 1.00 93.62 277 VAL A N 1
ATOM 2214 C CA . VAL A 1 277 ? -10.214 -6.770 17.780 1.00 93.62 277 VAL A CA 1
ATOM 2215 C C . VAL A 1 277 ? -10.080 -8.275 17.625 1.00 93.62 277 VAL A C 1
ATOM 2217 O O . VAL A 1 277 ? -8.989 -8.828 17.748 1.00 93.62 277 VAL A O 1
ATOM 2220 N N . TRP A 1 278 ? -11.193 -8.921 17.301 1.00 91.62 278 TRP A N 1
ATOM 2221 C CA . TRP A 1 278 ? -11.250 -10.314 16.880 1.00 91.62 278 TRP A CA 1
ATOM 2222 C C . TRP A 1 278 ? -11.634 -10.355 15.412 1.00 91.62 278 TRP A C 1
ATOM 2224 O O . TRP A 1 278 ? -12.685 -9.840 15.039 1.00 91.62 278 TRP A O 1
ATOM 2234 N N . GLY A 1 279 ? -10.805 -10.964 14.580 1.00 88.19 279 GLY A N 1
ATOM 2235 C CA . GLY A 1 279 ? -11.014 -11.053 13.143 1.00 88.19 279 GLY A CA 1
ATOM 2236 C C . GLY A 1 279 ? -10.251 -12.221 12.540 1.00 88.19 279 GLY A C 1
ATOM 2237 O O . GLY A 1 279 ? -9.774 -13.113 13.243 1.00 88.19 279 GLY A O 1
ATOM 2238 N N . HIS A 1 280 ? -10.137 -12.225 11.217 1.00 83.62 280 HIS A N 1
ATOM 2239 C CA . HIS A 1 280 ? -9.366 -13.256 10.533 1.00 83.62 280 HIS A CA 1
ATOM 2240 C C . HIS A 1 280 ? -7.856 -13.009 10.733 1.00 83.62 280 HIS A C 1
ATOM 2242 O O . HIS A 1 280 ? -7.421 -11.852 10.733 1.00 83.62 280 HIS A O 1
ATOM 2248 N N . PRO A 1 281 ? -7.024 -14.059 10.866 1.00 82.94 281 PRO A N 1
ATOM 2249 C CA . PRO A 1 281 ? -5.574 -13.909 10.797 1.00 82.94 281 PRO A CA 1
ATOM 2250 C C . PRO A 1 281 ? -5.145 -13.110 9.564 1.00 82.94 281 PRO A C 1
ATOM 2252 O O . PRO A 1 281 ? -5.744 -13.240 8.498 1.00 82.94 281 PRO A O 1
ATOM 2255 N N . GLU A 1 282 ? -4.118 -12.276 9.701 1.00 79.25 282 GLU A N 1
ATOM 2256 C CA . GLU A 1 282 ? -3.586 -11.442 8.614 1.00 79.25 282 GLU A CA 1
ATOM 2257 C C . GLU A 1 282 ? -4.534 -10.348 8.088 1.00 79.25 282 GLU A C 1
ATOM 2259 O O . GLU A 1 282 ? -4.180 -9.631 7.145 1.00 79.25 282 GLU A O 1
ATOM 2264 N N . GLN A 1 283 ? -5.706 -10.163 8.706 1.00 84.56 283 GLN A N 1
ATOM 2265 C CA . GLN A 1 283 ? -6.623 -9.086 8.352 1.00 84.56 283 GLN A CA 1
ATOM 2266 C C . GLN A 1 283 ? -5.968 -7.722 8.589 1.00 84.56 283 GLN A C 1
ATOM 2268 O O . GLN A 1 283 ? -5.346 -7.472 9.623 1.00 84.56 283 GLN A O 1
ATOM 2273 N N . MET A 1 284 ? -6.102 -6.839 7.605 1.00 87.81 284 MET A N 1
ATOM 2274 C CA . MET A 1 284 ? -5.472 -5.524 7.613 1.00 87.81 284 MET A CA 1
ATOM 2275 C C . MET A 1 284 ? -6.409 -4.498 8.239 1.00 87.81 284 MET A C 1
ATOM 2277 O O . MET A 1 284 ? -7.594 -4.435 7.907 1.00 87.81 284 MET A O 1
ATOM 2281 N N . MET A 1 285 ? -5.860 -3.662 9.107 1.00 90.88 285 MET A N 1
ATOM 2282 C CA . MET A 1 285 ? -6.561 -2.547 9.724 1.00 90.88 285 MET A CA 1
ATOM 2283 C C . MET A 1 285 ? -5.664 -1.316 9.827 1.00 90.88 285 MET A C 1
ATOM 2285 O O . MET A 1 285 ? -4.453 -1.401 9.637 1.00 90.88 285 MET A O 1
ATOM 2289 N N . ALA A 1 286 ? -6.256 -0.168 10.118 1.00 90.44 286 ALA A N 1
ATOM 2290 C CA . ALA A 1 286 ? -5.543 1.044 10.464 1.00 90.44 286 ALA A CA 1
ATOM 2291 C C . ALA A 1 286 ? -6.077 1.627 11.766 1.00 90.44 286 ALA A C 1
ATOM 2293 O O . ALA A 1 286 ? -7.289 1.725 11.950 1.00 90.44 286 ALA A O 1
ATOM 2294 N N . ILE A 1 287 ? -5.160 2.025 12.644 1.00 90.56 287 ILE A N 1
ATOM 2295 C CA . ILE A 1 287 ? -5.441 2.760 13.878 1.00 90.56 287 ILE A CA 1
ATOM 2296 C C . ILE A 1 287 ? -4.756 4.111 13.734 1.00 90.56 287 ILE A C 1
ATOM 2298 O O . ILE A 1 287 ? -3.543 4.160 13.556 1.00 90.56 287 ILE A O 1
ATOM 2302 N N . ASN A 1 288 ? -5.511 5.209 13.761 1.00 86.81 288 ASN A N 1
ATOM 2303 C CA . ASN A 1 288 ? -4.957 6.560 13.583 1.00 86.81 288 ASN A CA 1
ATOM 2304 C C . ASN A 1 288 ? -4.099 6.722 12.310 1.00 86.81 288 ASN A C 1
ATOM 2306 O O . ASN A 1 288 ? -3.162 7.515 12.273 1.00 86.81 288 ASN A O 1
ATOM 2310 N N . GLY A 1 289 ? -4.424 5.969 11.255 1.00 79.81 289 GLY A N 1
ATOM 2311 C CA . GLY A 1 289 ? -3.704 5.972 9.978 1.00 79.81 289 GLY A CA 1
ATOM 2312 C C . GLY A 1 289 ? -2.474 5.067 9.936 1.00 79.81 289 GLY A C 1
ATOM 2313 O O . GLY A 1 289 ? -1.899 4.882 8.864 1.00 79.81 289 GLY A O 1
ATOM 2314 N N . GLU A 1 290 ? -2.083 4.464 11.061 1.00 82.81 290 GLU A N 1
ATOM 2315 C CA . GLU A 1 290 ? -1.029 3.457 11.102 1.00 82.81 290 GLU A CA 1
ATOM 2316 C C . GLU A 1 290 ? -1.590 2.090 10.715 1.00 82.81 290 GLU A C 1
ATOM 2318 O O . GLU A 1 290 ? -2.532 1.590 11.329 1.00 82.81 290 GLU A O 1
ATOM 2323 N N . GLN A 1 291 ? -0.985 1.472 9.703 1.00 87.00 291 GLN A N 1
ATOM 2324 C CA . GLN A 1 291 ? -1.332 0.127 9.268 1.00 87.00 291 GLN A CA 1
ATOM 2325 C C . GLN A 1 291 ? -0.945 -0.909 10.328 1.00 87.00 291 GLN A C 1
ATOM 2327 O O . GLN A 1 291 ? 0.225 -1.056 10.672 1.00 87.00 291 GLN A O 1
ATOM 2332 N N . ILE A 1 292 ? -1.908 -1.738 10.710 1.00 85.88 292 ILE A N 1
ATOM 2333 C CA . ILE A 1 292 ? -1.730 -2.901 11.569 1.00 85.88 292 ILE A CA 1
ATOM 2334 C C . ILE A 1 292 ? -2.258 -4.137 10.841 1.00 85.88 292 ILE A C 1
ATOM 2336 O O . ILE A 1 292 ? -3.267 -4.090 10.140 1.00 85.88 292 ILE A O 1
ATOM 2340 N N . GLN A 1 293 ? -1.577 -5.263 11.016 1.00 85.50 293 GLN A N 1
ATOM 2341 C CA . GLN A 1 293 ? -2.058 -6.559 10.560 1.00 85.50 293 GLN A CA 1
ATOM 2342 C C . GLN A 1 293 ? -2.393 -7.416 11.780 1.00 85.50 293 GLN A C 1
ATOM 2344 O O . GLN A 1 293 ? -1.569 -7.528 12.692 1.00 85.50 293 GLN A O 1
ATOM 2349 N N . LEU A 1 294 ? -3.586 -8.019 11.803 1.00 83.50 294 LEU A N 1
ATOM 2350 C CA . LEU A 1 294 ? -3.944 -8.979 12.843 1.00 83.50 294 LEU A CA 1
ATOM 2351 C C . LEU A 1 294 ? -2.965 -10.152 12.809 1.00 83.50 294 LEU A C 1
ATOM 2353 O O . LEU A 1 294 ? -2.655 -10.700 11.748 1.00 83.50 294 LEU A O 1
ATOM 2357 N N . GLY A 1 295 ? -2.474 -10.535 13.986 1.00 77.81 295 GLY A N 1
ATOM 2358 C CA . GLY A 1 295 ? -1.534 -11.639 14.111 1.00 77.81 295 GLY A CA 1
ATOM 2359 C C . GLY A 1 295 ? -2.152 -12.991 13.726 1.00 77.81 295 GLY A C 1
ATOM 2360 O O . GLY A 1 295 ? -3.359 -13.091 13.493 1.00 77.81 295 GLY A O 1
ATOM 2361 N N . PRO A 1 296 ? -1.349 -14.069 13.728 1.00 80.38 296 PRO A N 1
ATOM 2362 C CA . PRO A 1 296 ? -1.807 -15.411 13.357 1.00 80.38 296 PRO A CA 1
ATOM 2363 C C . PRO A 1 296 ? -2.984 -15.949 14.186 1.00 80.38 296 PRO A C 1
ATOM 2365 O O . PRO A 1 296 ? -3.688 -16.847 13.739 1.00 80.38 296 PRO A O 1
ATOM 2368 N N . SER A 1 297 ? -3.203 -15.418 15.393 1.00 83.31 297 SER A N 1
ATOM 2369 C CA . SER A 1 297 ? -4.332 -15.778 16.259 1.00 83.31 297 SER A CA 1
ATOM 2370 C C . SER A 1 297 ? -5.660 -15.132 15.853 1.00 83.31 297 SER A C 1
ATOM 2372 O O . SER A 1 297 ? -6.691 -15.506 16.404 1.00 83.31 297 SER A O 1
ATOM 2374 N N . GLY A 1 298 ? -5.650 -14.143 14.950 1.00 83.50 298 GLY A N 1
ATOM 2375 C CA . GLY A 1 298 ? -6.831 -13.336 14.631 1.00 83.50 298 GLY A CA 1
ATOM 2376 C C . GLY A 1 298 ? -7.248 -12.374 15.750 1.00 83.50 298 GLY A C 1
ATOM 2377 O O . GLY A 1 298 ? -8.327 -11.794 15.687 1.00 83.50 298 GLY A O 1
ATOM 2378 N N . TYR A 1 299 ? -6.408 -12.193 16.774 1.00 89.44 299 TYR A N 1
ATOM 2379 C CA . TYR A 1 299 ? -6.649 -11.272 17.884 1.00 89.44 299 TYR A CA 1
ATOM 2380 C C . TYR A 1 299 ? -5.617 -10.147 17.900 1.00 89.44 299 TYR A C 1
ATOM 2382 O O . TYR A 1 299 ? -4.424 -10.381 17.685 1.00 89.44 299 TYR A O 1
ATOM 2390 N N . TYR A 1 300 ? -6.076 -8.939 18.203 1.00 92.44 300 TYR A N 1
ATOM 2391 C CA . TYR A 1 300 ? -5.225 -7.793 18.486 1.00 92.44 300 TYR A CA 1
ATOM 2392 C C . TYR A 1 300 ? -5.807 -6.971 19.628 1.00 92.44 300 TYR A C 1
ATOM 2394 O O . TYR A 1 300 ? -7.015 -6.763 19.698 1.00 92.44 300 TYR A O 1
ATOM 2402 N N . GLU A 1 301 ? -4.936 -6.451 20.484 1.00 92.19 301 GLU A N 1
ATOM 2403 C CA . GLU A 1 301 ? -5.317 -5.585 21.589 1.00 92.19 301 GLU A CA 1
ATOM 2404 C C . GLU A 1 301 ? -4.390 -4.382 21.669 1.00 92.19 301 GLU A C 1
ATOM 2406 O O . GLU A 1 301 ? -3.176 -4.505 21.495 1.00 92.19 301 GLU A O 1
ATOM 2411 N N . LEU A 1 302 ? -4.974 -3.226 21.968 1.00 89.88 302 LEU A N 1
ATOM 2412 C CA . LEU A 1 302 ? -4.240 -1.998 22.221 1.00 89.88 302 LEU A CA 1
ATOM 2413 C C . LEU A 1 302 ? -4.880 -1.238 23.378 1.00 89.88 302 LEU A C 1
ATOM 2415 O O . LEU A 1 302 ? -6.099 -1.082 23.428 1.00 89.88 302 LEU A O 1
ATOM 2419 N N . GLN A 1 303 ? -4.035 -0.745 24.281 1.00 87.88 303 GLN A N 1
ATOM 2420 C CA . GLN A 1 303 ? -4.400 0.092 25.419 1.00 87.88 303 GLN A CA 1
ATOM 2421 C C . GLN A 1 303 ? -3.402 1.248 25.544 1.00 87.88 303 GLN A C 1
ATOM 2423 O O . GLN A 1 303 ? -2.217 1.079 25.253 1.00 87.88 303 GLN A O 1
ATOM 2428 N N . GLY A 1 304 ? -3.866 2.397 26.041 1.00 76.75 304 GLY A N 1
ATOM 2429 C CA . GLY A 1 304 ? -2.991 3.508 26.436 1.00 76.75 304 GLY A CA 1
ATOM 2430 C C . GLY A 1 304 ? -2.606 4.443 25.290 1.00 76.75 304 GLY A C 1
ATOM 2431 O O . GLY A 1 304 ? -1.712 5.270 25.454 1.00 76.75 304 GLY A O 1
ATOM 2432 N N . LEU A 1 305 ? -3.287 4.319 24.150 1.00 82.56 305 LEU A N 1
ATOM 2433 C CA . LEU A 1 305 ? -3.245 5.261 23.042 1.00 82.56 305 LEU A CA 1
ATOM 2434 C C . LEU A 1 305 ? -4.675 5.722 22.767 1.00 82.56 305 LEU A C 1
ATOM 2436 O O . LEU A 1 305 ? -5.567 4.887 22.652 1.00 82.56 305 LEU A O 1
ATOM 2440 N N . GLU A 1 306 ? -4.879 7.031 22.636 1.00 87.56 306 GLU A N 1
ATOM 2441 C CA . GLU A 1 306 ? -6.160 7.578 22.193 1.00 87.56 306 GLU A CA 1
ATOM 2442 C C . GLU A 1 306 ? -6.409 7.174 20.735 1.00 87.56 306 GLU A C 1
ATOM 2444 O O . GLU A 1 306 ? -5.611 7.481 19.845 1.00 87.56 306 GLU A O 1
ATOM 2449 N N . ILE A 1 307 ? -7.507 6.471 20.479 1.00 91.12 307 ILE A N 1
ATOM 2450 C CA . ILE A 1 307 ? -7.877 5.996 19.147 1.00 91.12 307 ILE A CA 1
ATOM 2451 C C . ILE A 1 307 ? -9.035 6.858 18.651 1.00 91.12 307 ILE A C 1
ATOM 2453 O O . ILE A 1 307 ? -10.166 6.747 19.121 1.00 91.12 307 ILE A O 1
ATOM 2457 N N . THR A 1 308 ? -8.744 7.717 17.680 1.00 89.69 308 THR A N 1
ATOM 2458 C CA . THR A 1 308 ? -9.712 8.634 17.056 1.00 89.69 308 THR A CA 1
ATOM 2459 C C . THR A 1 308 ? -10.198 8.118 15.704 1.00 89.69 308 THR A C 1
ATOM 2461 O O . THR A 1 308 ? -11.226 8.553 15.180 1.00 89.69 308 THR A O 1
ATOM 2464 N N . SER A 1 309 ? -9.481 7.150 15.129 1.00 92.19 309 SER A N 1
ATOM 2465 C CA . SER A 1 309 ? -9.898 6.464 13.911 1.00 92.19 309 SER A CA 1
ATOM 2466 C C . SER A 1 309 ? -9.465 5.006 13.904 1.00 92.19 309 SER A C 1
ATOM 2468 O O . SER A 1 309 ? -8.345 4.668 14.289 1.00 92.19 309 SER A O 1
ATOM 2470 N N . LEU A 1 310 ? -10.371 4.153 13.438 1.00 93.81 310 LEU A N 1
ATOM 2471 C CA . LEU A 1 310 ? -10.170 2.720 13.304 1.00 93.81 310 LEU A CA 1
ATOM 2472 C C . LEU A 1 310 ? -10.842 2.255 12.020 1.00 93.81 310 LEU A C 1
ATOM 2474 O O . LEU A 1 310 ? -12.053 2.388 11.874 1.00 93.81 310 LEU A O 1
ATOM 2478 N N . SER A 1 311 ? -10.071 1.666 11.122 1.00 92.75 311 SER A N 1
ATOM 2479 C CA . SER A 1 311 ? -10.551 1.169 9.834 1.0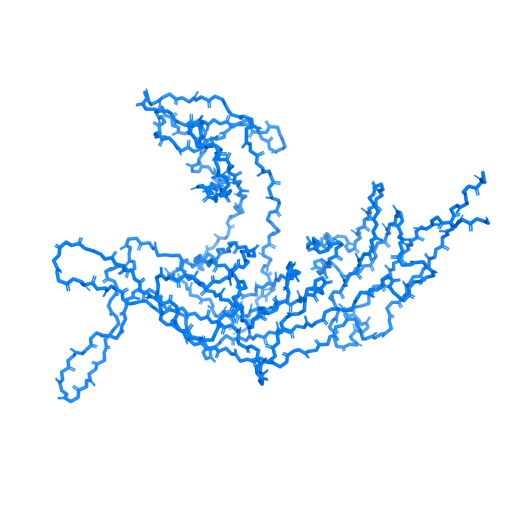0 92.75 311 SER A CA 1
ATOM 2480 C C . SER A 1 311 ? -10.129 -0.283 9.681 1.00 92.75 311 SER A C 1
ATOM 2482 O O . SER A 1 311 ? -8.972 -0.602 9.926 1.00 92.75 311 SER A O 1
ATOM 2484 N N . ILE A 1 312 ? -11.025 -1.181 9.274 1.00 91.62 312 ILE A N 1
ATOM 2485 C CA . ILE A 1 312 ? -10.699 -2.603 9.079 1.00 91.62 312 ILE A CA 1
ATOM 2486 C C . ILE A 1 312 ? -11.102 -3.009 7.665 1.00 91.62 312 ILE A C 1
ATOM 2488 O O . ILE A 1 312 ? -12.243 -2.794 7.253 1.00 91.62 312 ILE A O 1
ATOM 2492 N N . MET A 1 313 ? -10.168 -3.609 6.924 1.00 88.12 313 MET A N 1
ATOM 2493 C CA . MET A 1 313 ? -10.450 -4.166 5.608 1.00 88.12 313 MET A CA 1
ATOM 2494 C C . MET A 1 313 ? -11.126 -5.530 5.762 1.00 88.12 313 MET A C 1
ATOM 2496 O O . MET A 1 313 ? -10.554 -6.470 6.315 1.00 88.12 313 MET A O 1
ATOM 2500 N N . ALA A 1 314 ? -12.349 -5.636 5.257 1.00 81.06 314 ALA A N 1
ATOM 2501 C CA . ALA A 1 314 ? -13.127 -6.865 5.205 1.00 81.06 314 ALA A CA 1
ATOM 2502 C C . ALA A 1 314 ? -13.827 -6.918 3.842 1.00 81.06 314 ALA A C 1
ATOM 2504 O O . ALA A 1 314 ? -14.417 -5.929 3.407 1.00 81.06 314 ALA A O 1
ATOM 2505 N N . ILE A 1 315 ? -13.696 -8.038 3.133 1.00 61.97 315 ILE A N 1
ATOM 2506 C CA . ILE A 1 315 ? -14.110 -8.150 1.733 1.00 61.97 315 ILE A CA 1
ATOM 2507 C C . ILE A 1 315 ? -15.549 -8.694 1.640 1.00 61.97 315 ILE A C 1
ATOM 2509 O O . ILE A 1 315 ? -15.918 -9.664 2.297 1.00 61.97 315 ILE A O 1
ATOM 2513 N N . ASP A 1 316 ? -16.352 -8.031 0.804 1.00 50.69 316 ASP A N 1
ATOM 2514 C CA . ASP A 1 316 ? -17.545 -8.532 0.102 1.00 50.69 316 ASP A CA 1
ATOM 2515 C C . ASP A 1 316 ? -18.607 -9.286 0.911 1.00 50.69 316 ASP A C 1
ATOM 2517 O O . ASP A 1 316 ? -19.097 -10.322 0.467 1.00 50.69 316 ASP A O 1
ATOM 2521 N N . ASN A 1 317 ? -19.027 -8.768 2.074 1.00 45.66 317 ASN A N 1
ATOM 2522 C CA . ASN A 1 317 ? -20.081 -9.396 2.895 1.00 45.66 317 ASN A CA 1
ATOM 2523 C C . ASN A 1 317 ? -19.845 -10.901 3.141 1.00 45.66 317 ASN A C 1
ATOM 2525 O O . ASN A 1 317 ? -20.788 -11.644 3.434 1.00 45.66 317 ASN A O 1
ATOM 2529 N N . ASP A 1 318 ? -18.597 -11.361 3.026 1.00 59.75 318 ASP A N 1
ATOM 2530 C CA . ASP A 1 318 ? -18.248 -12.748 3.241 1.00 59.75 318 ASP A CA 1
ATOM 2531 C C . ASP A 1 318 ? -18.145 -12.960 4.746 1.00 59.75 318 ASP A C 1
ATOM 2533 O O . ASP A 1 318 ? -17.075 -12.918 5.353 1.00 59.75 318 ASP A O 1
ATOM 2537 N N . TYR A 1 319 ? -19.301 -13.161 5.373 1.00 49.75 319 TYR A N 1
ATOM 2538 C CA . TYR A 1 319 ? -19.398 -13.428 6.803 1.00 49.75 319 TYR A CA 1
ATOM 2539 C C . TYR A 1 319 ? -18.576 -14.646 7.243 1.00 49.75 319 TYR A C 1
ATOM 2541 O O . TYR A 1 319 ? -18.315 -14.771 8.435 1.00 49.75 319 TYR A O 1
ATOM 2549 N N . LYS A 1 320 ? -18.166 -15.539 6.327 1.00 50.53 320 LYS A N 1
ATOM 2550 C CA . LYS A 1 320 ? -17.305 -16.678 6.666 1.00 50.53 320 LYS A CA 1
ATOM 2551 C C . LYS A 1 320 ? -15.826 -16.299 6.730 1.00 50.53 320 LYS A C 1
ATOM 2553 O O . LYS A 1 320 ? -15.114 -16.896 7.528 1.00 50.53 320 LYS A O 1
ATOM 2558 N N . ASN A 1 321 ? -15.383 -15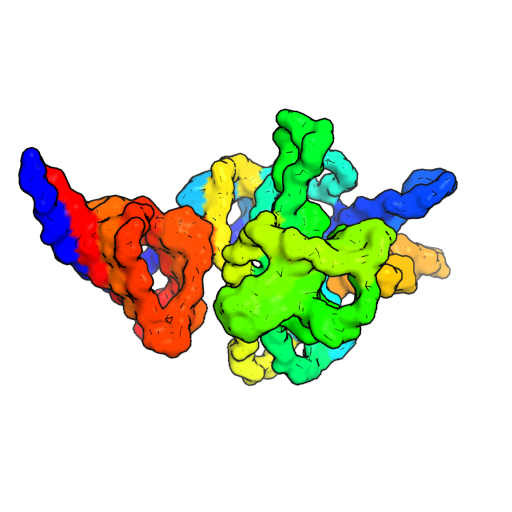.320 5.940 1.00 54.97 321 ASN A N 1
ATOM 2559 C CA . ASN A 1 321 ? -13.961 -14.986 5.788 1.00 54.97 321 ASN A CA 1
ATOM 2560 C C . ASN A 1 321 ? -13.593 -13.546 6.201 1.00 54.97 321 ASN A C 1
ATOM 2562 O O . ASN A 1 321 ? -12.422 -13.184 6.170 1.00 54.97 321 ASN A O 1
ATOM 2566 N N . SER A 1 322 ? -14.566 -12.700 6.548 1.00 68.38 322 SER A N 1
ATOM 2567 C CA . SER A 1 322 ? -14.371 -11.257 6.786 1.00 68.38 322 SER A CA 1
ATOM 2568 C C . SER A 1 322 ? -15.129 -10.713 8.006 1.00 68.38 322 SER A C 1
ATOM 2570 O O . SER A 1 322 ? -15.187 -9.502 8.215 1.00 68.38 322 SER A O 1
ATOM 2572 N N . SER A 1 323 ? -15.711 -11.578 8.843 1.00 78.44 323 SER A N 1
ATOM 2573 C CA . SER A 1 323 ? -16.348 -11.143 10.089 1.00 78.44 323 SER A CA 1
ATOM 2574 C C . SER A 1 323 ? -15.309 -10.711 11.122 1.00 78.44 323 SER A C 1
ATOM 2576 O O . SER A 1 323 ? -14.377 -11.462 11.406 1.00 78.44 323 SER A O 1
ATOM 2578 N N . PHE A 1 324 ? -15.526 -9.553 11.741 1.00 89.06 324 PHE A N 1
ATOM 2579 C CA . PHE A 1 324 ? -14.757 -9.110 12.897 1.00 89.06 324 PHE A CA 1
ATOM 2580 C C . PHE A 1 324 ? -15.669 -8.530 13.986 1.00 89.06 324 PHE A C 1
ATOM 2582 O O . PHE A 1 324 ? -16.781 -8.053 13.722 1.00 89.06 324 PHE A O 1
ATOM 2589 N N . THR A 1 325 ? -15.190 -8.559 15.222 1.00 91.94 325 THR A N 1
ATOM 2590 C CA . THR A 1 325 ? -15.805 -7.888 16.367 1.00 91.94 325 THR A CA 1
ATOM 2591 C C . THR A 1 325 ? -14.775 -7.032 17.074 1.00 91.94 325 THR A C 1
ATOM 2593 O O . THR A 1 325 ? -13.599 -7.380 17.126 1.00 91.94 325 THR A O 1
ATOM 2596 N N . ILE A 1 326 ? -15.228 -5.908 17.613 1.00 93.94 326 ILE A N 1
ATOM 2597 C CA . ILE A 1 326 ? -14.385 -4.969 18.339 1.00 93.94 326 ILE A CA 1
ATOM 2598 C C . ILE A 1 326 ? -15.029 -4.760 19.698 1.00 93.94 326 ILE A C 1
ATOM 2600 O O . ILE A 1 326 ? -16.138 -4.231 19.773 1.00 93.94 326 ILE A O 1
ATOM 2604 N N . ASP A 1 327 ? -14.338 -5.158 20.751 1.00 94.25 327 ASP A N 1
ATOM 2605 C CA . ASP A 1 327 ? -14.637 -4.720 22.106 1.00 94.25 327 ASP A CA 1
ATOM 2606 C C . ASP A 1 327 ? -13.837 -3.442 22.354 1.00 94.25 327 ASP A C 1
ATOM 2608 O O . ASP A 1 327 ? -12.657 -3.378 22.010 1.00 94.25 327 ASP A O 1
ATOM 2612 N N . TYR A 1 328 ? -14.469 -2.397 22.879 1.00 94.38 328 TYR A N 1
ATOM 2613 C CA . TYR A 1 328 ? -13.803 -1.109 23.062 1.00 94.38 328 TYR A CA 1
ATOM 2614 C C . TYR A 1 328 ? -14.201 -0.444 24.375 1.00 94.38 328 TYR A C 1
ATOM 2616 O O . TYR A 1 328 ? -15.338 -0.573 24.833 1.00 94.38 328 TYR A O 1
ATOM 2624 N N . GLU A 1 329 ? -13.262 0.287 24.967 1.00 92.31 329 GLU A N 1
ATOM 2625 C CA . GLU A 1 329 ? -13.501 1.139 26.133 1.00 92.31 329 GLU A CA 1
ATOM 2626 C C . GLU A 1 329 ? -13.450 2.608 25.714 1.00 92.31 329 GLU A C 1
ATOM 2628 O O . GLU A 1 329 ? -12.635 2.992 24.875 1.00 92.31 329 GLU A O 1
ATOM 2633 N N . TYR A 1 330 ? -14.322 3.432 26.291 1.00 89.44 330 TYR A N 1
ATOM 2634 C CA . TYR A 1 330 ? -14.311 4.879 26.096 1.00 89.44 330 TYR A CA 1
ATOM 2635 C C . TYR A 1 330 ? -14.597 5.610 27.401 1.00 89.44 330 TYR A C 1
ATOM 2637 O O . TYR A 1 330 ? -15.396 5.162 28.233 1.00 89.44 330 TYR A O 1
ATOM 2645 N N . THR A 1 331 ? -13.970 6.768 27.553 1.00 85.25 331 THR A N 1
ATOM 2646 C CA . THR A 1 331 ? -14.244 7.690 28.647 1.00 85.25 331 THR A CA 1
ATOM 2647 C C . THR A 1 331 ? -15.541 8.449 28.373 1.00 85.25 331 THR A C 1
ATOM 2649 O O . THR A 1 331 ? -15.778 8.956 27.273 1.00 85.25 331 THR A O 1
ATOM 2652 N N . LYS A 1 332 ? -16.410 8.510 29.382 1.00 75.94 332 LYS A N 1
ATOM 2653 C CA . LYS A 1 332 ? -17.596 9.360 29.383 1.00 75.94 332 LYS A CA 1
ATOM 2654 C C . LYS A 1 332 ? -17.371 10.505 30.370 1.00 75.94 332 LYS A C 1
ATOM 2656 O O . LYS A 1 332 ? -17.149 10.257 31.556 1.00 75.94 332 LYS A O 1
ATOM 2661 N N . GLU A 1 333 ? -17.418 11.736 29.869 1.00 64.56 333 GLU A N 1
ATOM 2662 C CA . GLU A 1 333 ? -17.556 12.917 30.722 1.00 64.56 333 GLU A CA 1
ATOM 2663 C C . GLU A 1 333 ? -19.022 13.015 31.173 1.00 64.56 333 GLU A C 1
ATOM 2665 O O . GLU A 1 333 ? -19.934 12.898 30.348 1.00 64.56 333 GLU A O 1
ATOM 2670 N N . ASP A 1 334 ? -19.230 13.125 32.488 1.00 57.91 334 ASP A N 1
ATOM 2671 C CA . ASP A 1 334 ? -20.551 13.248 33.122 1.00 57.91 334 ASP A CA 1
ATOM 2672 C C . ASP A 1 334 ? -21.082 14.686 33.111 1.00 57.91 334 ASP A C 1
ATOM 2674 O O . ASP A 1 334 ? -20.299 15.615 33.434 1.00 57.91 334 ASP A O 1
#

pLDDT: mean 72.1, std 18.9, range [31.06, 95.25]

Sequence (334 aa):
MATSHQIGQYRFRNGCAKDVNHSLTEYKSEVDIGEDDGAKMTFTDFRIMLANNAQFKADTDYYCELNIPVDFNNEYTFTIKLEKGQGQTTGTGSSYQFLRRYTLKRGGDSNNMYGIALYCQNPKETNTSKEVVKSVVLDETNKKDNFTTAENGKLYWKGEGSNRVFYIGNSDKQFELTNKVVKASMVAAWRSNYDSSKKTKFAFIFRPIEDGFRQISFQIDRGPEDYGLINSETQNGNTVVIDYGRKIDITKVDTKLCELTNLTNQMKNPVIDRIGVWGHPEQMMAINGEQIQLGPSGYYELQGLEITSLSIMAIDNDYKNSSFTIDYEYTKED

Foldseek 3Di:
DDKDKDKDKDWDDDDQWAFFDWDKDKAWEWDQPDDDDRDIFIAIWMKIFGPPLDKAAFQFKKKKKKWAAAAQPDKWKWFKKFWLDDGHDHPDDTDIDGDDIDIDDHPDDDDDKFKWFFFDDPPPDPDDDGDRPDMDIPDPVQAPVVDPFADAQDKHWYDDDPPIWIFGHHPVRDTHTDPRIDRDGDDDQDDDDDDPLNIGMDMDMAGDNHMRGGMMIIDTDDDPQQQVAFDWDQDPNDTDTPHTGDDGPVVSMDMTMITGDFCLVVDPHLKFAKKKKAAAAQWWKDFSRDIDGQHNRSIDIDGGDITNTIRTDADDSPCPHGIMMMITMDIDDD

Radius of gyration: 22.97 Å; chains: 1; bounding box: 61×46×78 Å